Protein AF-A0A1I4NE57-F1 (afdb_monomer_lite)

Secondary structure (DSSP, 8-state):
-------HHHHHHHHHHHHHHHHHHHHTT-TTHHHHHHHHHHHHHHHHHHHHHHHH-GGGGBSSTT-SSGGGSPBP-HHHHHHHHHHTT----HHHHHHHHHHHHHHHHHHHS-----HHHHHHHHHHHHHHHHHHHHHH-SS-GGGGS-HHHHHHHHHHHHHHHHHHHHHHHHHHHH-TTSS-EE-TTT-SEEEEEETTEEEETTT--EEEEEE-TTT--EEEGGGEEEEETTTTEEEEHHHHHHHHT-

Sequence (250 aa):
MRKHELDLLANAVDSFNEALAKYRVAEGGDVTAYKFAIIHFAHFLELLFKYYVTQSHPLLIYKNPFAKDVERQQTIGLWEAVQFLRNEGHVIAPEFQKDLEWLKKLRNSIEHYKFTMELREVRFTLGRLTQALLEFNDYIADFDIRDHIDSNNLGVFETLSDEYKAEVAAAQKQAEEESETDQAESCLYCGNDTAALIEKTYKCFYCQEEDPILECCVCGCDERRYNMSLWNDEHEDYICEGCEDRISNM

Organism: NCBI:txid44574

Radius of gyration: 21.31 Å; chains: 1; bounding box: 62×45×57 Å

Foldseek 3Di:
DDDDDDDLLRQLLVLQQQLLVLVVVCVVPPVVSLLSNLLSPLVSLFSVLLVLLCVVPVLQQFPCSPDPCSVPGHGDGNVSSVVSCVVVVQDQDPLLVVLNVVSVVQNCCSPPHPDDDDVVVSLQSQLLNLQSVQVSCVVRHPDGSLVSHDPVSNVSSCCSPVVNVVLLVVLQCVQLVQAPVNGQCADPNNGGSRWHCDPQWTAGSRPRDIWHFDAAPPPRDTDTPVQWDQDDPVVSHIHGPVVVVVVVVD

pLDDT: mean 91.77, std 5.29, range [58.94, 98.12]

Structure (mmCIF, N/CA/C/O backbone):
data_AF-A0A1I4NE57-F1
#
_entry.id   AF-A0A1I4NE57-F1
#
loop_
_atom_site.group_PDB
_atom_site.id
_atom_site.type_symbol
_atom_site.label_atom_id
_atom_site.label_alt_id
_atom_site.label_comp_id
_atom_site.label_asym_id
_atom_site.label_entity_id
_atom_site.label_seq_id
_atom_site.pdbx_PDB_ins_code
_atom_site.Cartn_x
_atom_site.Cartn_y
_atom_site.Cartn_z
_atom_site.occupancy
_atom_site.B_iso_or_equiv
_atom_site.auth_seq_id
_atom_site.auth_comp_id
_atom_site.auth_asym_id
_atom_site.auth_atom_id
_atom_site.pdbx_PDB_model_num
ATOM 1 N N . MET A 1 1 ? 33.803 -6.044 -22.109 1.00 58.94 1 MET A N 1
ATOM 2 C CA . MET A 1 1 ? 32.861 -5.509 -21.099 1.00 58.94 1 MET A CA 1
ATOM 3 C C . MET A 1 1 ? 31.804 -6.561 -20.835 1.00 58.94 1 MET A C 1
ATOM 5 O O . MET A 1 1 ? 31.372 -7.186 -21.795 1.00 58.94 1 MET A O 1
ATOM 9 N N . ARG A 1 2 ? 31.413 -6.785 -19.576 1.00 74.06 2 ARG A N 1
ATOM 10 C CA . ARG A 1 2 ? 30.202 -7.561 -19.273 1.00 74.06 2 ARG A CA 1
ATOM 11 C C . ARG A 1 2 ? 29.008 -6.607 -19.366 1.00 74.06 2 ARG A C 1
ATOM 13 O O . ARG A 1 2 ? 29.090 -5.510 -18.821 1.00 74.06 2 ARG A O 1
ATOM 20 N N . LYS A 1 3 ? 27.973 -6.996 -20.109 1.00 83.56 3 LYS A N 1
ATOM 21 C CA . LYS A 1 3 ? 26.690 -6.288 -20.201 1.00 83.56 3 LYS A CA 1
ATOM 22 C C . LYS A 1 3 ? 25.753 -6.922 -19.169 1.00 83.56 3 LYS A C 1
ATOM 24 O O . LYS A 1 3 ? 25.757 -8.144 -19.048 1.00 83.56 3 LYS A O 1
ATOM 29 N N . HIS A 1 4 ? 25.027 -6.108 -18.417 1.00 88.75 4 HIS A N 1
ATOM 30 C CA . HIS A 1 4 ? 23.988 -6.552 -17.492 1.00 88.75 4 HIS A CA 1
ATOM 31 C C . HIS A 1 4 ? 22.674 -5.941 -17.971 1.00 88.75 4 HIS A C 1
ATOM 33 O O . HIS A 1 4 ? 22.635 -4.741 -18.245 1.00 88.75 4 HIS A O 1
ATOM 39 N N . GLU A 1 5 ? 21.657 -6.775 -18.156 1.00 90.25 5 GLU A N 1
ATOM 40 C CA . GLU A 1 5 ? 20.351 -6.386 -18.683 1.00 90.25 5 GLU A CA 1
ATOM 41 C C . GLU A 1 5 ? 19.278 -7.075 -17.854 1.00 90.25 5 GLU A C 1
ATOM 43 O O . GLU A 1 5 ? 19.380 -8.273 -17.591 1.00 90.25 5 GLU A O 1
ATOM 48 N N . LEU A 1 6 ? 18.272 -6.303 -17.460 1.00 92.38 6 LEU A N 1
ATOM 49 C CA . LEU A 1 6 ? 17.064 -6.768 -16.799 1.00 92.38 6 LEU A CA 1
ATOM 50 C C . LEU A 1 6 ? 15.886 -6.200 -17.586 1.00 92.38 6 LEU A C 1
ATOM 52 O O . LEU A 1 6 ? 15.931 -5.043 -18.016 1.00 92.38 6 LEU A O 1
ATOM 56 N N . ASP A 1 7 ? 14.852 -7.010 -17.783 1.00 94.00 7 ASP A N 1
ATOM 57 C CA . ASP A 1 7 ? 13.560 -6.478 -18.196 1.00 94.00 7 ASP A CA 1
ATOM 58 C C . ASP A 1 7 ? 12.855 -5.800 -17.007 1.00 94.00 7 ASP A C 1
ATOM 60 O O . ASP A 1 7 ? 13.388 -5.700 -15.898 1.00 94.00 7 ASP A O 1
ATOM 64 N N . LEU A 1 8 ? 11.658 -5.273 -17.256 1.00 94.38 8 LEU A N 1
ATOM 65 C CA . LEU A 1 8 ? 10.915 -4.510 -16.262 1.00 94.38 8 LEU A CA 1
ATOM 66 C C . LEU A 1 8 ? 10.525 -5.350 -15.036 1.00 94.38 8 LEU A C 1
ATOM 68 O O . LEU A 1 8 ? 10.648 -4.856 -13.916 1.00 94.38 8 LEU A O 1
ATOM 72 N N . LEU A 1 9 ? 10.099 -6.601 -15.244 1.00 94.94 9 LEU A N 1
ATOM 73 C CA . LEU A 1 9 ? 9.706 -7.500 -14.159 1.00 94.94 9 LEU A CA 1
ATOM 74 C C . LEU A 1 9 ? 10.930 -7.932 -13.353 1.00 94.94 9 LEU A C 1
ATOM 76 O O . LEU A 1 9 ? 10.922 -7.829 -12.130 1.00 94.94 9 LEU A O 1
ATOM 80 N N . ALA A 1 10 ? 12.007 -8.341 -14.026 1.00 95.31 10 ALA A N 1
ATOM 81 C CA . ALA A 1 10 ? 13.248 -8.738 -13.373 1.00 95.31 10 ALA A CA 1
ATOM 82 C C . ALA A 1 10 ? 13.841 -7.591 -12.535 1.00 95.31 10 ALA A C 1
ATOM 84 O O . ALA A 1 10 ? 14.319 -7.823 -11.430 1.00 95.31 10 ALA A O 1
ATOM 85 N N . ASN A 1 11 ? 13.752 -6.346 -13.014 1.00 96.88 11 ASN A N 1
ATOM 86 C CA . ASN A 1 11 ? 14.188 -5.163 -12.265 1.00 96.88 11 ASN A CA 1
ATOM 87 C C . ASN A 1 11 ? 13.266 -4.841 -11.067 1.00 96.88 11 ASN A C 1
ATOM 89 O O . ASN A 1 11 ? 13.738 -4.433 -10.001 1.00 96.88 11 ASN A O 1
ATOM 93 N N . ALA A 1 12 ? 11.952 -5.046 -11.216 1.00 96.75 12 ALA A N 1
ATOM 94 C CA . ALA A 1 12 ? 11.003 -4.920 -10.111 1.00 96.75 12 ALA A CA 1
ATOM 95 C C . ALA A 1 12 ? 11.324 -5.941 -9.006 1.00 96.75 12 ALA A C 1
ATOM 97 O O . ALA A 1 12 ? 11.503 -5.570 -7.848 1.00 96.75 12 ALA A O 1
ATOM 98 N N . VAL A 1 13 ? 11.474 -7.211 -9.382 1.00 95.75 13 VAL A N 1
ATOM 99 C CA . VAL A 1 13 ? 11.802 -8.322 -8.481 1.00 95.75 13 VAL A CA 1
ATOM 100 C C . VAL A 1 13 ? 13.153 -8.123 -7.790 1.00 95.75 13 VAL A C 1
ATOM 102 O O . VAL A 1 13 ? 13.258 -8.349 -6.586 1.00 95.75 13 VAL A O 1
ATOM 105 N N . ASP A 1 14 ? 14.182 -7.679 -8.514 1.00 96.75 14 ASP A N 1
ATOM 106 C CA . ASP A 1 14 ? 15.495 -7.364 -7.930 1.00 96.75 14 ASP A CA 1
ATOM 107 C C . ASP A 1 14 ? 15.364 -6.285 -6.841 1.00 96.75 14 ASP A C 1
ATOM 109 O O . ASP A 1 14 ? 15.854 -6.440 -5.721 1.00 96.75 14 ASP A O 1
ATOM 113 N N . SER A 1 15 ? 14.572 -5.244 -7.117 1.00 97.69 15 SER A N 1
ATOM 114 C CA . SER A 1 15 ? 14.269 -4.196 -6.138 1.00 97.69 15 SER A CA 1
ATOM 115 C C . SER A 1 15 ? 13.503 -4.728 -4.928 1.00 97.69 15 SER A C 1
ATOM 117 O O . SER A 1 15 ? 13.760 -4.296 -3.805 1.00 97.69 15 SER A O 1
ATOM 119 N N . PHE A 1 16 ? 12.588 -5.677 -5.124 1.00 96.44 16 PHE A N 1
ATOM 120 C CA . PHE A 1 16 ? 11.863 -6.288 -4.014 1.00 96.44 16 PHE A CA 1
ATOM 121 C C . PHE A 1 16 ? 12.785 -7.125 -3.124 1.00 96.44 16 PHE A C 1
ATOM 123 O O . PHE A 1 16 ? 12.763 -6.989 -1.900 1.00 96.44 16 PHE A O 1
ATOM 130 N N . ASN A 1 17 ? 13.661 -7.926 -3.731 1.00 97.12 17 ASN A N 1
ATOM 131 C CA . ASN A 1 17 ? 14.667 -8.700 -3.011 1.00 97.12 17 ASN A CA 1
ATOM 132 C C . ASN A 1 17 ? 15.614 -7.803 -2.205 1.00 97.12 17 ASN A C 1
ATOM 134 O O . ASN A 1 17 ? 15.908 -8.100 -1.043 1.00 97.12 17 ASN A O 1
ATOM 138 N N . GLU A 1 18 ? 16.038 -6.672 -2.767 1.00 97.81 18 GLU A N 1
ATOM 139 C CA . GLU A 1 18 ? 16.854 -5.704 -2.034 1.00 97.81 18 GLU A CA 1
ATOM 140 C C . GLU A 1 18 ? 16.069 -5.058 -0.876 1.00 97.81 18 GLU A C 1
ATOM 142 O O . GLU A 1 18 ? 16.616 -4.875 0.216 1.00 97.81 18 GLU A O 1
ATOM 147 N N . ALA A 1 19 ? 14.771 -4.782 -1.059 1.00 96.88 19 ALA A N 1
ATOM 148 C CA . ALA A 1 19 ? 13.907 -4.279 0.010 1.00 96.88 19 ALA A CA 1
ATOM 149 C C . ALA A 1 19 ? 13.822 -5.263 1.189 1.00 96.88 19 ALA A C 1
ATOM 151 O O . ALA A 1 19 ? 14.046 -4.867 2.337 1.00 96.88 19 ALA A O 1
ATOM 152 N N . LEU A 1 20 ? 13.579 -6.548 0.911 1.00 95.94 20 LEU A N 1
ATOM 153 C CA . LEU A 1 20 ? 13.515 -7.614 1.919 1.00 95.94 20 LEU A CA 1
ATOM 154 C C . LEU A 1 20 ? 14.865 -7.818 2.620 1.00 95.94 20 LEU A C 1
ATOM 156 O O . LEU A 1 20 ? 14.928 -7.950 3.846 1.00 95.94 20 LEU A O 1
ATOM 160 N N . ALA A 1 21 ? 15.968 -7.772 1.869 1.00 96.88 21 ALA A N 1
ATOM 161 C CA . ALA A 1 21 ? 17.305 -7.875 2.440 1.00 96.88 21 ALA A CA 1
ATOM 162 C C . ALA A 1 21 ? 17.594 -6.720 3.414 1.00 96.88 21 ALA A C 1
ATOM 164 O O . ALA A 1 21 ? 18.140 -6.950 4.497 1.00 96.88 21 ALA A O 1
ATOM 165 N N . LYS A 1 22 ? 17.207 -5.489 3.059 1.00 97.00 22 LYS A N 1
ATOM 166 C CA . LYS A 1 22 ? 17.356 -4.305 3.919 1.00 97.00 22 LYS A CA 1
ATOM 167 C C . LYS A 1 22 ? 16.425 -4.342 5.125 1.00 97.00 22 LYS A C 1
ATOM 169 O O . LYS A 1 22 ? 16.867 -3.985 6.215 1.00 97.00 22 LYS A O 1
ATOM 174 N N . TYR A 1 23 ? 15.199 -4.835 4.961 1.00 94.69 23 TYR A N 1
ATOM 175 C CA . TYR A 1 23 ? 14.283 -5.063 6.076 1.00 94.69 23 TYR A CA 1
ATOM 176 C C . TYR A 1 23 ? 14.902 -6.022 7.100 1.00 94.69 23 TYR A C 1
ATOM 178 O O . TYR A 1 23 ? 15.012 -5.683 8.273 1.00 94.69 23 TYR A O 1
ATOM 186 N N . ARG A 1 24 ? 15.445 -7.162 6.653 1.00 94.12 24 ARG A N 1
ATOM 187 C CA . ARG A 1 24 ? 16.141 -8.114 7.536 1.00 94.12 24 ARG A CA 1
ATOM 188 C C . ARG A 1 24 ? 17.332 -7.503 8.274 1.00 94.12 24 ARG A C 1
ATOM 190 O O . ARG A 1 24 ? 17.559 -7.819 9.438 1.00 94.12 24 ARG A O 1
ATOM 197 N N . VAL A 1 25 ? 18.119 -6.654 7.611 1.00 95.25 25 VAL A N 1
ATOM 198 C CA . VAL A 1 25 ? 19.226 -5.939 8.271 1.00 95.25 25 VAL A CA 1
ATOM 199 C C . VAL A 1 25 ? 18.691 -5.013 9.370 1.00 95.25 25 VAL A C 1
ATOM 201 O O . VAL A 1 25 ? 19.298 -4.928 10.438 1.00 95.25 25 VAL A O 1
ATOM 204 N N . ALA A 1 26 ? 17.537 -4.383 9.141 1.00 93.25 26 ALA A N 1
ATOM 205 C CA . ALA A 1 26 ? 16.878 -3.542 10.131 1.00 93.25 26 ALA A CA 1
ATOM 206 C C . ALA A 1 26 ? 16.358 -4.339 11.334 1.00 93.25 26 ALA A C 1
ATOM 208 O O . ALA A 1 26 ? 16.621 -3.951 12.473 1.00 93.25 26 ALA A O 1
ATOM 209 N N . GLU A 1 27 ? 15.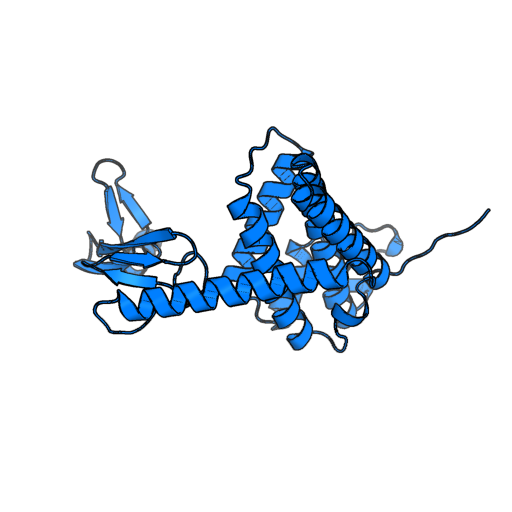734 -5.496 11.093 1.00 89.94 27 GLU A N 1
ATOM 210 C CA . GLU A 1 27 ? 15.350 -6.457 12.142 1.00 89.94 27 GLU A CA 1
ATOM 211 C C . GLU A 1 27 ? 16.552 -6.903 12.986 1.00 89.94 27 GLU A C 1
ATOM 213 O O . GLU A 1 27 ? 16.444 -7.087 14.196 1.00 89.94 27 GLU A O 1
ATOM 218 N N . GLY A 1 28 ? 17.725 -7.030 12.357 1.00 91.56 28 GLY A N 1
ATOM 219 C CA . GLY A 1 28 ? 18.989 -7.362 13.017 1.00 91.56 28 GLY A CA 1
ATOM 220 C C . GLY A 1 28 ? 19.577 -6.251 13.897 1.00 91.56 28 GLY A C 1
ATOM 221 O O . GLY A 1 28 ? 20.644 -6.450 14.479 1.00 91.56 28 GLY A O 1
ATOM 222 N N . GLY A 1 29 ? 18.913 -5.094 13.997 1.00 92.25 29 GLY A N 1
ATOM 223 C CA . GLY A 1 29 ? 19.269 -3.991 14.893 1.00 92.25 29 GLY A CA 1
ATOM 224 C C . GLY A 1 29 ? 19.789 -2.727 14.202 1.00 92.25 29 GLY A C 1
ATOM 225 O O . GLY A 1 29 ? 19.934 -1.701 14.869 1.00 92.25 29 GLY A O 1
ATOM 226 N N . ASP A 1 30 ? 20.040 -2.745 12.887 1.00 94.94 30 ASP A N 1
ATOM 227 C CA . ASP A 1 30 ? 20.390 -1.524 12.146 1.00 94.94 30 ASP A CA 1
ATOM 228 C C . ASP A 1 30 ? 19.134 -0.817 11.632 1.00 94.94 30 ASP A C 1
ATOM 230 O O . ASP A 1 30 ? 18.770 -0.895 10.459 1.00 94.94 30 ASP A O 1
ATOM 234 N N . VAL A 1 31 ? 18.490 -0.059 12.517 1.00 91.62 31 VAL A N 1
ATOM 235 C CA . VAL A 1 31 ? 17.269 0.706 12.210 1.00 91.62 31 VAL A CA 1
ATOM 236 C C . VAL A 1 31 ? 17.411 1.644 11.003 1.00 91.62 31 VAL A C 1
ATOM 238 O O . VAL A 1 31 ? 16.416 1.986 10.365 1.00 91.62 31 VAL A O 1
ATOM 241 N N . THR A 1 32 ? 18.634 2.042 10.630 1.00 91.94 32 THR A N 1
ATOM 242 C CA . THR A 1 32 ? 18.868 2.877 9.441 1.00 91.94 32 THR A CA 1
ATOM 243 C C . THR A 1 32 ? 18.504 2.136 8.158 1.00 91.94 32 THR A C 1
ATOM 245 O O . THR A 1 32 ? 18.147 2.775 7.165 1.00 91.94 32 THR A O 1
ATOM 248 N N . ALA A 1 33 ? 18.571 0.803 8.160 1.00 95.69 33 ALA A N 1
ATOM 249 C CA . ALA A 1 33 ? 18.270 -0.019 7.000 1.00 95.69 33 ALA A CA 1
ATOM 250 C C . ALA A 1 33 ? 16.786 0.024 6.591 1.00 95.69 33 ALA A C 1
ATOM 252 O O . ALA A 1 33 ? 16.503 -0.136 5.402 1.00 95.69 33 ALA A O 1
ATOM 253 N N . TYR A 1 34 ? 15.858 0.371 7.498 1.00 93.94 34 TYR A N 1
ATOM 254 C CA . TYR A 1 34 ? 14.438 0.547 7.150 1.00 93.94 34 TYR A CA 1
ATOM 255 C C . TYR A 1 34 ? 14.226 1.585 6.051 1.00 93.94 34 TYR A C 1
ATOM 257 O O . TYR A 1 34 ? 13.422 1.368 5.148 1.00 93.94 34 TYR A O 1
ATOM 265 N N . LYS A 1 35 ? 14.982 2.691 6.058 1.00 94.12 35 LYS A N 1
ATOM 266 C CA . LYS A 1 35 ? 14.829 3.721 5.019 1.00 94.12 35 LYS A CA 1
ATOM 267 C C . LYS A 1 35 ? 15.162 3.176 3.625 1.00 94.12 35 LYS A C 1
ATOM 269 O O . LYS A 1 35 ? 14.535 3.565 2.649 1.00 94.12 35 LYS A O 1
ATOM 274 N N . PHE A 1 36 ? 16.136 2.266 3.535 1.00 96.00 36 PHE A N 1
ATOM 275 C CA . PHE A 1 36 ? 16.505 1.625 2.277 1.00 96.00 36 PHE A CA 1
ATOM 276 C C . PHE A 1 36 ? 15.474 0.573 1.881 1.00 96.00 36 PHE A C 1
ATOM 278 O O . PHE A 1 36 ? 15.111 0.525 0.712 1.00 96.00 36 PHE A O 1
ATOM 285 N N . ALA A 1 37 ? 14.944 -0.191 2.843 1.00 95.81 37 ALA A N 1
ATOM 286 C CA . ALA A 1 37 ? 13.824 -1.094 2.591 1.00 95.81 37 ALA A CA 1
ATOM 287 C C . ALA A 1 37 ? 12.645 -0.339 1.954 1.00 95.81 37 ALA A C 1
ATOM 289 O O . ALA A 1 37 ? 12.171 -0.734 0.897 1.00 95.81 37 ALA A O 1
ATOM 290 N N . ILE A 1 38 ? 12.263 0.812 2.518 1.00 95.12 38 ILE A N 1
ATOM 291 C CA . ILE A 1 38 ? 11.187 1.675 2.002 1.00 95.12 38 ILE A CA 1
ATOM 292 C C . ILE A 1 38 ? 11.480 2.190 0.586 1.00 95.12 38 ILE A C 1
ATOM 294 O O . ILE A 1 38 ? 10.607 2.125 -0.278 1.00 95.12 38 ILE A O 1
ATOM 298 N N . ILE A 1 39 ? 12.694 2.692 0.325 1.00 96.25 39 ILE A N 1
ATOM 299 C CA . ILE A 1 39 ? 13.079 3.189 -1.009 1.00 96.25 39 ILE A CA 1
ATOM 300 C C . ILE A 1 39 ? 12.977 2.070 -2.052 1.00 96.25 39 ILE A C 1
ATOM 302 O O . ILE A 1 39 ? 12.383 2.269 -3.113 1.00 96.25 39 ILE A O 1
ATOM 306 N N . HIS A 1 40 ? 13.536 0.896 -1.751 1.00 97.69 40 HIS A N 1
ATOM 307 C CA . HIS A 1 40 ? 13.527 -0.240 -2.669 1.00 97.69 40 HIS A CA 1
ATOM 308 C C . HIS A 1 40 ? 12.116 -0.800 -2.876 1.00 97.69 40 HIS A C 1
ATOM 310 O O . HIS A 1 40 ? 11.754 -1.111 -4.008 1.00 97.69 40 HIS A O 1
ATOM 316 N N . PHE A 1 41 ? 11.285 -0.828 -1.830 1.00 96.38 41 PHE A N 1
ATOM 317 C CA . PHE A 1 41 ? 9.886 -1.248 -1.926 1.00 96.38 41 PHE A CA 1
ATOM 318 C C . PHE A 1 41 ? 9.057 -0.285 -2.791 1.00 96.38 41 PHE A C 1
ATOM 320 O O . PHE A 1 41 ? 8.269 -0.716 -3.631 1.00 96.38 41 PHE A O 1
ATOM 327 N N . ALA A 1 42 ? 9.267 1.028 -2.649 1.00 96.38 42 ALA A N 1
ATOM 328 C CA . ALA A 1 42 ? 8.605 2.027 -3.488 1.00 96.38 42 ALA A CA 1
ATOM 329 C C . ALA A 1 42 ? 9.011 1.900 -4.965 1.00 96.38 42 ALA A C 1
ATOM 331 O O . ALA A 1 42 ? 8.161 1.994 -5.851 1.00 96.38 42 ALA A O 1
ATOM 332 N N . HIS A 1 43 ? 10.298 1.655 -5.229 1.00 97.38 43 HIS A N 1
ATOM 333 C CA . HIS A 1 43 ? 10.790 1.407 -6.583 1.00 97.38 43 HIS A CA 1
ATOM 334 C C . HIS A 1 43 ? 10.202 0.119 -7.174 1.00 97.38 43 HIS A C 1
ATOM 336 O O . HIS A 1 43 ? 9.718 0.135 -8.304 1.00 97.38 43 HIS A O 1
ATOM 342 N N . PHE A 1 44 ? 10.172 -0.964 -6.393 1.00 97.31 44 PHE A N 1
ATOM 343 C CA . PHE A 1 44 ? 9.527 -2.221 -6.762 1.00 97.31 44 PHE A CA 1
ATOM 344 C C . PHE A 1 44 ? 8.069 -2.018 -7.187 1.00 97.31 44 PHE A C 1
ATOM 346 O O . PHE A 1 44 ? 7.711 -2.408 -8.297 1.00 97.31 44 PHE A O 1
ATOM 353 N N . LEU A 1 45 ? 7.251 -1.360 -6.358 1.00 96.69 45 LEU A N 1
ATOM 354 C CA . LEU A 1 45 ? 5.842 -1.113 -6.675 1.00 96.69 45 LEU A CA 1
ATOM 355 C C . LEU A 1 45 ? 5.673 -0.278 -7.946 1.00 96.69 45 LEU A C 1
ATOM 357 O O . LEU A 1 45 ? 4.820 -0.592 -8.770 1.00 96.69 45 LEU A O 1
ATOM 361 N N . GLU A 1 46 ? 6.489 0.760 -8.150 1.00 97.12 46 GLU A N 1
ATOM 362 C CA . GLU A 1 46 ? 6.422 1.538 -9.389 1.00 97.12 46 GLU A CA 1
ATOM 363 C C . GLU A 1 46 ? 6.706 0.670 -10.624 1.00 97.12 46 GLU A C 1
ATOM 365 O O . GLU A 1 46 ? 5.954 0.729 -11.601 1.00 97.12 46 GLU A O 1
ATOM 370 N N . LEU A 1 47 ? 7.775 -0.129 -10.597 1.00 97.62 47 LEU A N 1
ATOM 371 C CA . LEU A 1 47 ? 8.141 -0.983 -11.727 1.00 97.62 47 LEU A CA 1
ATOM 372 C C . LEU A 1 47 ? 7.119 -2.096 -11.964 1.00 97.62 47 LEU A C 1
ATOM 374 O O . LEU A 1 47 ? 6.798 -2.389 -13.115 1.00 97.62 47 LEU A O 1
ATOM 378 N N . LEU A 1 48 ? 6.575 -2.675 -10.898 1.00 96.69 48 LEU A N 1
ATOM 379 C CA . LEU A 1 48 ? 5.579 -3.734 -10.988 1.00 96.69 48 LEU A CA 1
ATOM 380 C C . LEU A 1 48 ? 4.248 -3.219 -11.552 1.00 96.69 48 LEU A C 1
ATOM 382 O O . LEU A 1 48 ? 3.690 -3.824 -12.463 1.00 96.69 48 LEU A O 1
ATOM 386 N N . PHE A 1 49 ? 3.776 -2.051 -11.110 1.00 96.88 49 PHE A N 1
ATOM 387 C CA . PHE A 1 49 ? 2.572 -1.441 -11.684 1.00 96.88 49 PHE A CA 1
ATOM 388 C C . PHE A 1 49 ? 2.776 -1.036 -13.147 1.00 96.88 49 PHE A C 1
ATOM 390 O O . PHE A 1 49 ? 1.873 -1.207 -13.967 1.00 96.88 49 PHE A O 1
ATOM 397 N N . LYS A 1 50 ? 3.971 -0.553 -13.514 1.00 97.38 50 LYS A N 1
ATOM 398 C CA . LYS A 1 50 ? 4.331 -0.356 -14.928 1.00 97.38 50 LYS A CA 1
ATOM 399 C C . LYS A 1 50 ? 4.271 -1.668 -15.699 1.00 97.38 50 LYS A C 1
ATOM 401 O O . LYS A 1 50 ? 3.761 -1.681 -16.814 1.00 97.38 50 LYS A O 1
ATOM 406 N N . TYR A 1 51 ? 4.778 -2.753 -15.118 1.00 96.38 51 TYR A N 1
ATOM 407 C CA . TYR A 1 51 ? 4.737 -4.068 -15.740 1.00 96.38 51 TYR A CA 1
ATOM 408 C C . TYR A 1 51 ? 3.298 -4.518 -16.004 1.00 96.38 51 TYR A C 1
ATOM 410 O O . TYR A 1 51 ? 3.010 -4.932 -17.130 1.00 96.38 51 TYR A O 1
ATOM 418 N N . TYR A 1 52 ? 2.385 -4.338 -15.046 1.00 95.81 52 TYR A N 1
ATOM 419 C CA . TYR A 1 52 ? 0.960 -4.615 -15.248 1.00 95.81 52 TYR A CA 1
ATOM 420 C C . TYR A 1 52 ? 0.373 -3.802 -16.406 1.00 95.81 52 TYR A C 1
ATOM 422 O O . TYR A 1 52 ? -0.214 -4.379 -17.314 1.00 95.81 52 TYR A O 1
ATOM 430 N N . VAL A 1 53 ? 0.641 -2.493 -16.469 1.00 96.31 53 VAL A N 1
ATOM 431 C CA . VAL A 1 53 ? 0.203 -1.646 -17.598 1.00 96.31 53 VAL A CA 1
ATOM 432 C C . VAL A 1 53 ? 0.762 -2.139 -18.941 1.00 96.31 53 VAL A C 1
ATOM 434 O O . VAL A 1 53 ? 0.075 -2.102 -19.964 1.00 96.31 53 VAL A O 1
ATOM 437 N N . THR A 1 54 ? 2.004 -2.635 -18.970 1.00 95.31 54 THR A N 1
ATOM 438 C CA . THR A 1 54 ? 2.586 -3.177 -20.209 1.00 95.31 54 THR A CA 1
ATOM 439 C C . THR A 1 54 ? 1.960 -4.493 -20.663 1.00 95.31 54 THR A C 1
ATOM 441 O O . THR A 1 54 ? 2.093 -4.811 -21.846 1.00 95.31 54 THR A O 1
ATOM 444 N N . GLN A 1 55 ? 1.261 -5.221 -19.780 1.00 93.12 55 GLN A N 1
ATOM 445 C CA . GLN A 1 55 ? 0.513 -6.422 -20.169 1.00 93.12 55 GLN A CA 1
ATOM 446 C C . GLN A 1 55 ? -0.671 -6.068 -21.072 1.00 93.12 55 GLN A C 1
ATOM 448 O O . GLN A 1 55 ? -0.953 -6.798 -22.021 1.00 93.12 55 GLN A O 1
ATOM 453 N N . SER A 1 56 ? -1.304 -4.916 -20.838 1.00 91.75 56 SER A N 1
ATOM 454 C CA . SER A 1 56 ? -2.358 -4.388 -21.707 1.00 91.75 56 SER A CA 1
ATOM 455 C C . SER A 1 56 ? -1.785 -3.900 -23.038 1.00 91.75 56 SER A C 1
ATOM 457 O O . SER A 1 56 ? -2.258 -4.293 -24.107 1.00 91.75 56 SER A O 1
ATOM 459 N N . HIS A 1 57 ? -0.732 -3.071 -23.004 1.00 92.88 57 HIS A N 1
ATOM 460 C CA . HIS A 1 57 ? 0.019 -2.704 -24.208 1.00 92.88 57 HIS A CA 1
ATOM 461 C C . HIS A 1 57 ? 1.415 -2.119 -23.885 1.00 92.88 57 HIS A C 1
ATOM 463 O O . HIS A 1 57 ? 1.502 -1.137 -23.142 1.00 92.88 57 HIS A O 1
ATOM 469 N N . PRO A 1 58 ? 2.517 -2.578 -24.524 1.00 93.94 58 PRO A N 1
ATOM 470 C CA . PRO A 1 58 ? 3.881 -2.153 -24.175 1.00 93.94 58 PRO A CA 1
ATOM 471 C C . PRO A 1 58 ? 4.144 -0.644 -24.255 1.00 93.94 58 PRO A C 1
ATOM 473 O O . PRO A 1 58 ? 4.930 -0.109 -23.482 1.00 93.94 58 PRO A O 1
ATOM 476 N N . LEU A 1 59 ? 3.487 0.067 -25.180 1.00 94.88 59 LEU A N 1
ATOM 477 C CA . LEU A 1 59 ? 3.680 1.516 -25.340 1.00 94.88 59 LEU A CA 1
ATOM 478 C C . LEU A 1 59 ? 3.087 2.358 -24.200 1.00 94.88 59 LEU A C 1
ATOM 480 O O . LEU A 1 59 ? 3.508 3.501 -24.032 1.00 94.88 59 LEU A O 1
ATOM 484 N N . LEU A 1 60 ? 2.145 1.829 -23.411 1.00 95.12 60 LEU A N 1
ATOM 485 C CA . LEU A 1 60 ? 1.479 2.596 -22.348 1.00 95.12 60 LEU A CA 1
ATOM 486 C C . LEU A 1 60 ? 2.413 2.954 -21.187 1.00 95.12 60 LEU A C 1
ATOM 488 O O . LEU A 1 60 ? 2.103 3.840 -20.397 1.00 95.12 60 LEU A O 1
ATOM 492 N N . ILE A 1 61 ? 3.598 2.341 -21.125 1.00 96.19 61 ILE A N 1
ATOM 493 C CA . ILE A 1 61 ? 4.641 2.737 -20.178 1.00 96.19 61 ILE A CA 1
ATOM 494 C C . ILE A 1 61 ? 5.200 4.138 -20.452 1.00 96.19 61 ILE A C 1
ATOM 496 O O . ILE A 1 61 ? 5.793 4.735 -19.556 1.00 96.19 61 ILE A O 1
ATOM 500 N N . TYR A 1 62 ? 5.047 4.682 -21.662 1.00 96.81 62 TYR A N 1
ATOM 501 C CA . TYR A 1 62 ? 5.593 5.986 -22.040 1.00 96.81 62 TYR A CA 1
ATOM 502 C C . TYR A 1 62 ? 4.544 7.091 -21.907 1.00 96.81 62 TYR A C 1
ATOM 504 O O . TYR A 1 62 ? 3.414 6.942 -22.362 1.00 96.81 62 TYR A O 1
ATOM 512 N N . LYS A 1 63 ? 4.943 8.264 -21.394 1.00 94.81 63 LYS A N 1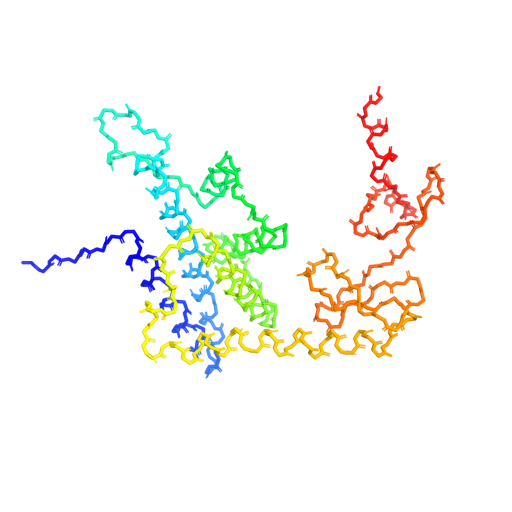
ATOM 513 C CA . LYS A 1 63 ? 4.059 9.447 -21.328 1.00 94.81 63 LYS A CA 1
ATOM 514 C C . LYS A 1 63 ? 3.614 9.939 -22.711 1.00 94.81 63 LYS A C 1
ATOM 516 O O . LYS A 1 63 ? 2.570 10.569 -22.836 1.00 94.81 63 LYS A O 1
ATOM 521 N N . ASN A 1 64 ? 4.418 9.682 -23.746 1.00 93.75 64 ASN A N 1
ATOM 522 C CA . ASN A 1 64 ? 4.099 10.008 -25.134 1.00 93.75 64 ASN A CA 1
ATOM 523 C C . ASN A 1 64 ? 4.311 8.777 -26.040 1.00 93.75 64 ASN A C 1
ATOM 525 O O . ASN A 1 64 ? 5.353 8.670 -26.694 1.00 93.75 64 ASN A O 1
ATOM 529 N N . PRO A 1 65 ? 3.341 7.843 -26.087 1.00 92.69 65 PRO A N 1
ATOM 530 C CA . PRO A 1 65 ? 3.493 6.552 -26.766 1.00 92.69 65 PRO A CA 1
ATOM 531 C C . PRO A 1 65 ? 3.607 6.656 -28.294 1.00 92.69 65 PRO A C 1
ATOM 533 O O . PRO A 1 65 ? 4.048 5.711 -28.942 1.00 92.69 65 PRO A O 1
ATOM 536 N N . PHE A 1 66 ? 3.239 7.798 -28.883 1.00 93.56 66 PHE A N 1
ATOM 537 C CA . PHE A 1 66 ? 3.253 8.025 -30.334 1.00 93.56 66 PHE A CA 1
ATOM 538 C C . PHE A 1 66 ? 4.422 8.908 -30.798 1.00 93.56 66 PHE A C 1
ATOM 540 O O . PHE A 1 66 ? 4.452 9.360 -31.946 1.00 93.56 66 PHE A O 1
ATOM 547 N N . ALA A 1 67 ? 5.387 9.189 -29.918 1.00 93.69 67 ALA A N 1
ATOM 548 C CA . ALA A 1 67 ? 6.580 9.938 -30.283 1.00 93.69 67 ALA A CA 1
ATOM 549 C C . ALA A 1 67 ? 7.418 9.187 -31.330 1.00 93.69 67 ALA A C 1
ATOM 551 O O . ALA A 1 67 ? 7.524 7.964 -31.315 1.00 93.69 67 ALA A O 1
ATOM 552 N N . LYS A 1 68 ? 8.092 9.939 -32.211 1.00 91.38 68 LYS A N 1
ATOM 553 C CA . LYS A 1 68 ? 8.969 9.374 -33.253 1.00 91.38 68 LYS A CA 1
ATOM 554 C C . LYS A 1 68 ? 10.120 8.531 -32.683 1.00 91.38 68 LYS A C 1
ATOM 556 O O . LYS A 1 68 ? 10.567 7.598 -33.338 1.00 91.38 68 LYS A O 1
ATOM 561 N N . ASP A 1 69 ? 10.608 8.896 -31.500 1.00 92.12 69 ASP A N 1
ATOM 562 C CA . ASP A 1 69 ? 11.650 8.187 -30.755 1.00 92.12 69 ASP A CA 1
ATOM 563 C C . ASP A 1 69 ? 11.095 7.861 -29.362 1.00 92.12 69 ASP A C 1
ATOM 565 O O . ASP A 1 69 ? 11.283 8.614 -28.399 1.00 92.12 69 ASP A O 1
ATOM 569 N N . VAL A 1 70 ? 10.270 6.809 -29.317 1.00 90.75 70 VAL A N 1
ATOM 570 C CA . VAL A 1 70 ? 9.472 6.440 -28.141 1.00 90.75 70 VAL A CA 1
ATOM 571 C C . VAL A 1 70 ? 10.344 5.962 -26.979 1.00 90.75 70 VAL A C 1
ATOM 573 O O . VAL A 1 70 ? 10.090 6.322 -25.837 1.00 90.75 70 VAL A O 1
ATOM 576 N N . GLU A 1 71 ? 11.442 5.263 -27.268 1.00 88.75 71 GLU A N 1
ATOM 577 C CA . GLU A 1 71 ? 12.362 4.726 -26.256 1.00 88.75 71 GLU A CA 1
ATOM 578 C C . GLU A 1 71 ? 13.084 5.822 -25.459 1.00 88.75 71 GLU A C 1
ATOM 580 O O . GLU A 1 71 ? 13.539 5.583 -24.342 1.00 88.75 71 GLU A O 1
ATOM 585 N N . ARG A 1 72 ? 13.168 7.043 -26.005 1.00 91.00 72 ARG A N 1
ATOM 586 C CA . ARG A 1 72 ? 13.723 8.217 -25.310 1.00 91.00 72 ARG A CA 1
ATOM 587 C C . ARG A 1 72 ? 12.688 9.023 -24.535 1.00 91.00 72 ARG A C 1
ATOM 589 O O . ARG A 1 72 ? 13.046 10.033 -23.924 1.00 91.00 72 ARG A O 1
ATOM 596 N N . GLN A 1 73 ? 11.415 8.639 -24.588 1.00 93.81 73 GLN A N 1
ATOM 597 C CA . GLN A 1 73 ? 10.376 9.327 -23.835 1.00 93.81 73 GLN A CA 1
ATOM 598 C C . GLN A 1 73 ? 10.449 8.964 -22.358 1.00 93.81 73 GLN A C 1
ATOM 600 O O . GLN A 1 73 ? 10.854 7.870 -21.970 1.00 93.81 73 GLN A O 1
ATOM 605 N N . GLN A 1 74 ? 10.006 9.902 -21.526 1.00 95.44 74 GLN A N 1
ATOM 606 C CA . GLN A 1 74 ? 9.793 9.626 -20.115 1.00 95.44 74 GLN A CA 1
ATOM 607 C C . GLN A 1 74 ? 8.747 8.526 -19.953 1.00 95.44 74 GLN A C 1
ATOM 609 O O . GLN A 1 74 ? 7.730 8.510 -20.655 1.00 95.44 74 GLN A O 1
ATOM 614 N N . THR A 1 75 ? 8.992 7.637 -18.998 1.00 96.88 75 THR A N 1
ATOM 615 C CA . THR A 1 75 ? 7.998 6.655 -18.588 1.00 96.88 75 THR A CA 1
ATOM 616 C C . THR A 1 75 ? 7.008 7.273 -17.606 1.00 96.88 75 THR A C 1
ATOM 618 O O . THR A 1 75 ? 7.268 8.318 -17.000 1.00 96.88 75 THR A O 1
ATOM 621 N N . ILE A 1 76 ? 5.843 6.649 -17.490 1.00 97.25 76 ILE A N 1
ATOM 622 C CA . ILE A 1 76 ? 4.824 6.970 -16.491 1.00 97.25 76 ILE A CA 1
ATOM 623 C C . ILE A 1 76 ? 5.391 6.786 -15.072 1.00 97.25 76 ILE A C 1
ATOM 625 O O . ILE A 1 76 ? 6.401 6.117 -14.899 1.00 97.25 76 ILE A O 1
ATOM 629 N N . GLY A 1 77 ? 4.800 7.384 -14.046 1.00 96.31 77 GLY A N 1
ATOM 630 C CA . GLY A 1 77 ? 5.081 7.063 -12.639 1.00 96.31 77 GLY A CA 1
ATOM 631 C C . GLY A 1 77 ? 4.065 6.073 -12.063 1.00 96.31 77 GLY A C 1
ATOM 632 O O . GLY A 1 77 ? 3.107 5.699 -12.741 1.00 96.31 77 GLY A O 1
ATOM 633 N N . LEU A 1 78 ? 4.220 5.713 -10.783 1.00 95.12 78 LEU A N 1
ATOM 634 C CA . LEU A 1 78 ? 3.280 4.828 -10.074 1.00 95.12 78 LEU A CA 1
ATOM 635 C C . LEU A 1 78 ? 1.817 5.292 -10.194 1.00 95.12 78 LEU A C 1
ATOM 637 O O . LEU A 1 78 ? 0.942 4.502 -10.518 1.00 95.12 78 LEU A O 1
ATOM 641 N N . TRP A 1 79 ? 1.542 6.583 -9.980 1.00 95.19 79 TRP A N 1
ATOM 642 C CA . TRP A 1 79 ? 0.168 7.103 -10.006 1.00 95.19 79 TRP A CA 1
ATOM 643 C C . TRP A 1 79 ? -0.450 7.108 -11.395 1.00 95.19 79 TRP A C 1
ATOM 645 O O . TRP A 1 79 ? -1.635 6.837 -11.535 1.00 95.19 79 TRP A O 1
ATOM 655 N N . GLU A 1 80 ? 0.347 7.387 -12.421 1.00 96.25 80 GLU A N 1
ATOM 656 C CA . GLU A 1 80 ? -0.110 7.266 -13.803 1.00 96.25 80 GLU A CA 1
ATOM 657 C C . GLU A 1 80 ? -0.445 5.798 -14.109 1.00 96.25 80 GLU A C 1
ATOM 659 O O . GLU A 1 80 ? -1.506 5.534 -14.664 1.00 96.25 80 GLU A O 1
ATOM 664 N N . ALA A 1 81 ? 0.381 4.845 -13.656 1.00 96.50 81 ALA A N 1
ATOM 665 C CA . ALA A 1 81 ? 0.101 3.417 -13.805 1.00 96.50 81 ALA A CA 1
ATOM 666 C C . ALA A 1 81 ? -1.177 2.981 -13.065 1.00 96.50 81 ALA A C 1
ATOM 668 O O . ALA A 1 81 ? -2.037 2.344 -13.662 1.00 96.50 81 ALA A O 1
ATOM 669 N N . VAL A 1 82 ? -1.360 3.399 -11.808 1.00 94.81 82 VAL A N 1
ATOM 670 C CA . VAL A 1 82 ? -2.594 3.173 -11.030 1.00 94.81 82 VAL A CA 1
ATOM 671 C C . VAL A 1 82 ? -3.826 3.689 -11.780 1.00 94.81 82 VAL A C 1
ATOM 673 O O . VAL A 1 82 ? -4.835 2.991 -11.858 1.00 94.81 82 VAL A O 1
ATOM 676 N N . GLN A 1 83 ? -3.759 4.893 -12.357 1.00 94.69 83 GLN A N 1
ATOM 677 C CA . GLN A 1 83 ? -4.875 5.456 -13.122 1.00 94.69 83 GLN A CA 1
ATOM 678 C C . GLN A 1 83 ? -5.143 4.684 -14.418 1.00 94.69 83 GLN A C 1
ATOM 680 O O . GLN A 1 83 ? -6.306 4.477 -14.755 1.00 94.69 83 GLN A O 1
ATOM 685 N N . PHE A 1 84 ? -4.107 4.218 -15.124 1.00 95.56 84 PHE A N 1
ATOM 686 C CA . PHE A 1 84 ? -4.288 3.340 -16.284 1.00 95.56 84 PHE A CA 1
ATOM 687 C C . PHE A 1 84 ? -5.025 2.057 -15.905 1.00 95.56 84 PHE A C 1
ATOM 689 O O . PHE A 1 84 ? -6.058 1.768 -16.501 1.00 95.56 84 PHE A O 1
ATOM 696 N N . LEU A 1 85 ? -4.570 1.358 -14.862 1.00 94.94 85 LEU A N 1
ATOM 697 C CA . LEU A 1 85 ? -5.199 0.114 -14.414 1.00 94.94 85 LEU A CA 1
ATOM 698 C C . LEU A 1 85 ? -6.661 0.332 -13.987 1.00 94.94 85 LEU A C 1
ATOM 700 O O . LEU A 1 85 ? -7.538 -0.446 -14.354 1.00 94.94 85 LEU A O 1
ATOM 704 N N . ARG A 1 86 ? -6.958 1.434 -13.286 1.00 94.06 86 ARG A N 1
ATOM 705 C CA . ARG A 1 86 ? -8.343 1.802 -12.935 1.00 94.06 86 ARG A CA 1
ATOM 706 C C . ARG A 1 86 ? -9.208 2.060 -14.167 1.00 94.06 86 ARG A C 1
ATOM 708 O O . ARG A 1 86 ? -10.352 1.617 -14.206 1.00 94.06 86 ARG A O 1
ATOM 715 N N . ASN A 1 87 ? -8.673 2.754 -15.170 1.00 94.25 87 ASN A N 1
ATOM 716 C CA . ASN A 1 87 ? -9.384 3.024 -16.423 1.00 94.25 87 ASN A CA 1
ATOM 717 C C . ASN A 1 87 ? -9.614 1.752 -17.256 1.00 94.25 87 ASN A C 1
ATOM 719 O O . ASN A 1 87 ? -10.563 1.701 -18.035 1.00 94.25 87 ASN A O 1
ATOM 723 N N . GLU A 1 88 ? -8.779 0.728 -17.073 1.00 92.94 88 GLU A N 1
ATOM 724 C CA . GLU A 1 88 ? -8.961 -0.614 -17.643 1.00 92.94 88 GLU A CA 1
ATOM 725 C C . GLU A 1 88 ? -9.980 -1.465 -16.862 1.00 92.94 88 GLU A C 1
ATOM 727 O O . GLU A 1 88 ? -10.372 -2.537 -17.319 1.00 92.94 88 GLU A O 1
ATOM 732 N N . GLY A 1 89 ? -10.474 -0.966 -15.724 1.00 92.31 89 GLY A N 1
ATOM 733 C CA . GLY A 1 89 ? -11.494 -1.618 -14.905 1.00 92.31 89 GLY A CA 1
ATOM 734 C C . GLY A 1 89 ? -10.942 -2.427 -13.732 1.00 92.31 89 GLY A C 1
ATOM 735 O O . GLY A 1 89 ? -11.721 -3.087 -13.044 1.00 92.31 89 GLY A O 1
ATOM 736 N N . HIS A 1 90 ? -9.633 -2.370 -13.469 1.00 92.69 90 HIS A N 1
ATOM 737 C CA . HIS A 1 90 ? -9.050 -3.021 -12.300 1.00 92.69 90 HIS A CA 1
ATOM 738 C C . HIS A 1 90 ? -9.424 -2.271 -11.021 1.00 92.69 90 HIS A C 1
ATOM 740 O O . HIS A 1 90 ? -9.231 -1.057 -10.898 1.00 92.69 90 HIS A O 1
ATOM 746 N N . VAL A 1 91 ? -9.946 -3.016 -10.048 1.00 89.56 91 VAL A N 1
ATOM 747 C CA . VAL A 1 91 ? -10.291 -2.479 -8.733 1.00 89.56 91 VAL A CA 1
ATOM 748 C C . VAL A 1 91 ? -9.039 -2.455 -7.867 1.00 89.56 91 VAL A C 1
ATOM 750 O O . VAL A 1 91 ? -8.382 -3.472 -7.676 1.00 89.56 91 VAL A O 1
ATOM 753 N N . ILE A 1 92 ? -8.721 -1.280 -7.334 1.00 89.00 92 ILE A N 1
ATOM 754 C CA . ILE A 1 92 ? -7.686 -1.092 -6.317 1.00 89.00 92 ILE A CA 1
ATOM 755 C C . ILE A 1 92 ? -8.420 -0.684 -5.047 1.00 89.00 92 ILE A C 1
ATOM 757 O O . ILE A 1 92 ? -9.120 0.331 -5.052 1.00 89.00 92 ILE A O 1
ATOM 761 N N . ALA A 1 93 ? -8.288 -1.490 -3.993 1.00 86.38 93 ALA A N 1
ATOM 762 C CA . ALA A 1 93 ? -8.940 -1.226 -2.716 1.00 86.38 93 ALA A CA 1
ATOM 763 C C . ALA A 1 93 ? -8.546 0.171 -2.188 1.00 86.38 93 ALA A C 1
ATOM 765 O O . ALA A 1 93 ? -7.367 0.539 -2.287 1.00 86.38 93 ALA A O 1
ATOM 766 N N . PRO A 1 94 ? -9.486 0.965 -1.640 1.00 83.88 94 PRO A N 1
ATOM 767 C CA . PRO A 1 94 ? -9.192 2.297 -1.103 1.00 83.88 94 PRO A CA 1
ATOM 768 C C . PRO A 1 94 ? -8.035 2.311 -0.096 1.00 83.88 94 PRO A C 1
ATOM 770 O O . PRO A 1 94 ? -7.232 3.242 -0.068 1.00 83.88 94 PRO A O 1
ATOM 773 N N . GLU A 1 95 ? -7.905 1.258 0.700 1.00 80.75 95 GLU A N 1
ATOM 774 C CA . GLU A 1 95 ? -6.885 1.102 1.732 1.00 80.75 95 GLU A CA 1
ATOM 775 C C . GLU A 1 95 ? -5.527 0.781 1.122 1.00 80.75 95 GLU A C 1
ATOM 777 O O . GLU A 1 95 ? -4.523 1.374 1.515 1.00 80.75 95 GLU A O 1
ATOM 782 N N . PHE A 1 96 ? -5.499 -0.043 0.070 1.00 88.25 96 PHE A N 1
ATOM 783 C CA . PHE A 1 96 ? -4.280 -0.238 -0.705 1.00 88.25 96 PHE A CA 1
ATOM 784 C C . PHE A 1 96 ? -3.835 1.078 -1.356 1.00 88.25 96 PHE A C 1
ATOM 786 O O . PHE A 1 96 ? -2.653 1.418 -1.321 1.00 88.25 96 PHE A O 1
ATOM 793 N N . GLN A 1 97 ? -4.769 1.887 -1.872 1.00 89.81 97 GLN A N 1
ATOM 794 C CA . GLN A 1 97 ? -4.442 3.219 -2.386 1.00 89.81 97 GLN A CA 1
ATOM 795 C C . GLN A 1 97 ? -3.847 4.127 -1.293 1.00 89.81 97 GLN A C 1
ATOM 797 O O . GLN A 1 97 ? -2.823 4.771 -1.543 1.00 89.81 97 GLN A O 1
ATOM 802 N N . LYS A 1 98 ? -4.437 4.164 -0.090 1.00 85.50 98 LYS A N 1
ATOM 803 C CA . LYS A 1 98 ? -3.897 4.927 1.052 1.00 85.50 98 LYS A CA 1
ATOM 804 C C . LYS A 1 98 ? -2.467 4.502 1.391 1.00 85.50 98 LYS A C 1
ATOM 806 O O . LYS A 1 98 ? -1.625 5.364 1.642 1.00 85.50 98 LYS A O 1
ATOM 811 N N . ASP A 1 99 ? -2.163 3.211 1.325 1.00 87.81 99 ASP A N 1
ATOM 812 C CA . ASP A 1 99 ? -0.815 2.704 1.591 1.00 87.81 99 ASP A CA 1
ATOM 813 C C . ASP A 1 99 ? 0.198 3.125 0.533 1.00 87.81 99 ASP A C 1
ATOM 815 O O . ASP A 1 99 ? 1.325 3.508 0.864 1.00 87.81 99 ASP A O 1
ATOM 819 N N . LEU A 1 100 ? -0.204 3.128 -0.741 1.00 92.25 100 LEU A N 1
ATOM 820 C CA . LEU A 1 100 ? 0.621 3.670 -1.822 1.00 92.25 100 LEU A CA 1
ATOM 821 C C . LEU A 1 100 ? 0.890 5.172 -1.614 1.00 92.25 100 LEU A C 1
ATOM 823 O O . LEU A 1 100 ? 2.001 5.651 -1.871 1.00 92.25 100 LEU A O 1
ATOM 827 N N . GLU A 1 101 ? -0.096 5.936 -1.128 1.00 90.94 101 GLU A N 1
ATOM 828 C CA . GLU A 1 101 ? 0.071 7.359 -0.794 1.00 90.94 101 GLU A CA 1
ATOM 829 C C . GLU A 1 101 ? 1.001 7.572 0.398 1.00 90.94 101 GLU A C 1
ATOM 831 O O . GLU A 1 101 ? 1.878 8.444 0.340 1.00 90.94 101 GLU A O 1
ATOM 836 N N . TRP A 1 102 ? 0.839 6.775 1.453 1.00 89.19 102 TRP A N 1
ATOM 837 C CA . TRP A 1 102 ? 1.713 6.790 2.620 1.00 89.19 102 TRP A CA 1
ATOM 838 C C . TRP A 1 102 ? 3.157 6.490 2.219 1.00 89.19 102 TRP A C 1
ATOM 840 O O . TRP A 1 102 ? 4.058 7.284 2.511 1.00 89.19 102 TRP A O 1
ATOM 850 N N . LEU A 1 103 ? 3.377 5.425 1.442 1.00 91.38 103 LEU A N 1
ATOM 851 C CA . LEU A 1 103 ? 4.711 5.017 1.010 1.00 91.38 103 LEU A CA 1
ATOM 852 C C . LEU A 1 103 ? 5.375 6.104 0.165 1.00 91.38 103 LEU A C 1
ATOM 854 O O . LEU A 1 103 ? 6.546 6.425 0.369 1.00 91.38 103 LEU A O 1
ATOM 858 N N . LYS A 1 104 ? 4.620 6.733 -0.743 1.00 90.81 104 LYS A N 1
ATOM 859 C CA . LYS A 1 104 ? 5.095 7.872 -1.538 1.00 90.81 104 LYS A CA 1
ATOM 860 C C . LYS A 1 104 ? 5.526 9.038 -0.646 1.00 90.81 104 LYS A C 1
ATOM 862 O O . LYS A 1 104 ? 6.600 9.604 -0.864 1.00 90.81 104 LYS A O 1
ATOM 867 N N . LYS A 1 105 ? 4.700 9.420 0.336 1.00 89.94 105 LYS A N 1
ATOM 868 C CA . LYS A 1 105 ? 5.002 10.519 1.272 1.00 89.94 105 LYS A CA 1
ATOM 869 C C . LYS A 1 105 ? 6.257 10.207 2.089 1.00 89.94 105 LYS A C 1
ATOM 871 O O . LYS A 1 105 ? 7.148 11.057 2.175 1.00 89.94 105 LYS A O 1
ATOM 876 N N . LEU A 1 106 ? 6.368 8.989 2.619 1.00 89.44 106 LEU A N 1
ATOM 877 C CA . LEU A 1 106 ? 7.520 8.568 3.411 1.00 89.44 106 LEU A CA 1
ATOM 878 C C . LEU A 1 106 ? 8.801 8.503 2.569 1.00 89.44 106 LEU A C 1
ATOM 880 O O . LEU A 1 106 ? 9.804 9.107 2.946 1.00 89.44 106 LEU A O 1
ATOM 884 N N . ARG A 1 107 ? 8.761 7.873 1.390 1.00 93.31 107 ARG A N 1
ATOM 885 C CA . ARG A 1 107 ? 9.890 7.820 0.444 1.00 93.31 107 ARG A CA 1
ATOM 886 C C . ARG A 1 107 ? 10.367 9.216 0.048 1.00 93.31 107 ARG A C 1
ATOM 888 O O . ARG A 1 107 ? 11.565 9.484 0.091 1.00 93.31 107 ARG A O 1
ATOM 895 N N . ASN A 1 108 ? 9.450 10.133 -0.267 1.00 90.44 108 ASN A N 1
ATOM 896 C CA . ASN A 1 108 ? 9.806 11.522 -0.579 1.00 90.44 108 ASN A CA 1
ATOM 897 C C . ASN A 1 108 ? 10.454 12.238 0.613 1.00 90.44 108 ASN A C 1
ATOM 899 O O . ASN A 1 108 ? 11.393 13.011 0.426 1.00 90.44 108 ASN A O 1
ATOM 903 N N . SER A 1 109 ? 9.979 11.966 1.829 1.00 89.69 109 SER A N 1
ATOM 904 C CA . SER A 1 109 ? 10.550 12.541 3.049 1.00 89.69 109 SER A CA 1
ATOM 905 C C . SER A 1 109 ? 11.957 12.003 3.308 1.00 89.69 109 SER A C 1
ATOM 907 O O . SER A 1 109 ? 12.841 12.782 3.645 1.00 89.69 109 SER A O 1
ATOM 909 N N . ILE A 1 110 ? 12.187 10.704 3.081 1.00 91.19 110 ILE A N 1
ATOM 910 C CA . ILE A 1 110 ? 13.506 10.064 3.196 1.00 91.19 110 ILE A CA 1
ATOM 911 C C . ILE A 1 110 ? 14.508 10.648 2.192 1.00 91.19 110 ILE A C 1
ATOM 913 O O . ILE A 1 110 ? 15.664 10.880 2.548 1.00 91.19 110 ILE A O 1
ATOM 917 N N . GLU A 1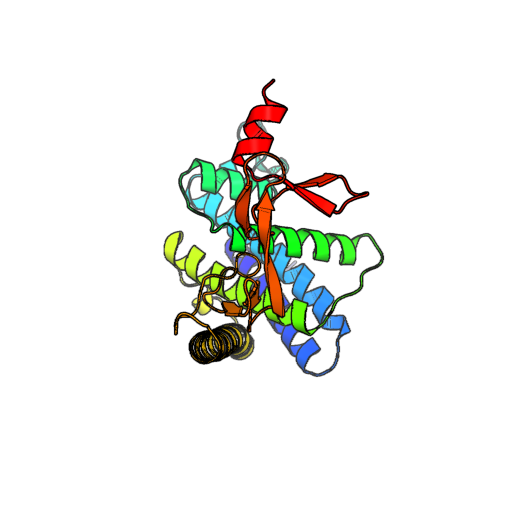 111 ? 14.093 10.864 0.942 1.00 89.94 111 GLU A N 1
ATOM 918 C CA . GLU A 1 111 ? 15.000 11.291 -0.131 1.00 89.94 111 GLU A CA 1
ATOM 919 C C . GLU A 1 111 ? 15.269 12.800 -0.167 1.00 89.94 111 GLU A C 1
ATOM 921 O O . GLU A 1 111 ? 16.354 13.220 -0.575 1.00 89.94 111 GLU A O 1
ATOM 926 N N . HIS A 1 112 ? 14.294 13.627 0.218 1.00 84.44 112 HIS A N 1
ATOM 927 C CA . HIS A 1 112 ? 14.328 15.065 -0.068 1.00 84.44 112 HIS A CA 1
ATOM 928 C C . HIS A 1 112 ? 14.232 15.967 1.168 1.00 84.44 112 HIS A C 1
ATOM 930 O O . HIS A 1 112 ? 14.396 17.182 1.033 1.00 84.44 112 HIS A O 1
ATOM 936 N N . TYR A 1 113 ? 13.984 15.425 2.366 1.00 81.69 113 TYR A N 1
ATOM 937 C CA . TYR A 1 113 ? 13.812 16.236 3.573 1.00 81.69 113 TYR A CA 1
ATOM 938 C C . TYR A 1 113 ? 14.277 15.522 4.858 1.00 81.69 113 TYR A C 1
ATOM 940 O O . TYR A 1 113 ? 14.885 14.455 4.834 1.00 81.69 113 TYR A O 1
ATOM 948 N N . LYS A 1 114 ? 14.044 16.152 6.016 1.00 83.56 114 LYS A N 1
ATOM 949 C CA . LYS A 1 114 ? 14.120 15.474 7.312 1.00 83.56 114 LYS A CA 1
ATOM 950 C C . LYS A 1 114 ? 12.959 14.490 7.412 1.00 83.56 114 LYS A C 1
ATOM 952 O O . LYS A 1 114 ? 11.830 14.849 7.097 1.00 83.56 114 LYS A O 1
ATOM 957 N N . PHE A 1 115 ? 13.224 13.294 7.915 1.00 85.19 115 PHE A N 1
ATOM 958 C CA . PHE A 1 115 ? 12.179 12.317 8.180 1.00 85.19 115 PHE A CA 1
ATOM 959 C C . PHE A 1 115 ? 12.333 11.748 9.588 1.00 85.19 115 PHE A C 1
ATOM 961 O O . PHE A 1 115 ? 13.435 11.649 10.132 1.00 85.19 115 PHE A O 1
ATOM 968 N N . THR A 1 116 ? 11.200 11.366 10.150 1.00 84.62 116 THR A N 1
ATOM 969 C CA . THR A 1 116 ? 11.072 10.533 11.340 1.00 84.62 116 THR A CA 1
ATOM 970 C C . THR A 1 116 ? 10.183 9.365 10.952 1.00 84.62 116 THR A C 1
ATOM 972 O O . THR A 1 116 ? 9.275 9.541 10.143 1.00 84.62 116 THR A O 1
ATOM 975 N N . MET A 1 117 ? 10.456 8.183 11.490 1.00 83.62 117 MET A N 1
ATOM 976 C CA . MET A 1 117 ? 9.604 7.016 11.295 1.00 83.62 117 MET A CA 1
ATOM 977 C C . MET A 1 117 ? 9.353 6.360 12.644 1.00 83.62 117 MET A C 1
ATOM 979 O O . MET A 1 117 ? 10.268 6.281 13.469 1.00 83.62 117 MET A O 1
ATOM 983 N N . GLU A 1 118 ? 8.129 5.904 12.854 1.00 86.38 118 GLU A N 1
ATOM 984 C CA . GLU A 1 118 ? 7.807 4.982 13.929 1.00 86.38 118 GLU A CA 1
ATOM 985 C C . GLU A 1 118 ? 8.016 3.561 13.379 1.00 86.38 118 GLU A C 1
ATOM 987 O O . GLU A 1 118 ? 7.573 3.232 12.277 1.00 86.38 118 GLU A O 1
ATOM 992 N N . LEU A 1 119 ? 8.814 2.746 14.074 1.00 85.00 119 LEU A N 1
ATOM 993 C CA . LEU A 1 119 ? 9.271 1.467 13.521 1.00 85.00 119 LEU A CA 1
ATOM 994 C C . LEU A 1 119 ? 8.113 0.487 13.355 1.00 85.00 119 LEU A C 1
ATOM 996 O O . LEU A 1 119 ? 8.085 -0.266 12.381 1.00 85.00 119 LEU A O 1
ATOM 1000 N N . ARG A 1 120 ? 7.159 0.508 14.286 1.00 81.62 120 ARG A N 1
ATOM 1001 C CA . ARG A 1 120 ? 5.971 -0.336 14.225 1.00 81.62 120 ARG A CA 1
ATOM 1002 C C . ARG A 1 120 ? 5.080 0.068 13.037 1.00 81.62 120 ARG A C 1
ATOM 1004 O O . ARG A 1 120 ? 4.715 -0.812 12.266 1.00 81.62 120 ARG A O 1
ATOM 1011 N N . GLU A 1 121 ? 4.859 1.357 12.781 1.00 80.69 121 GLU A N 1
ATOM 1012 C CA . GLU A 1 121 ? 4.146 1.877 11.599 1.00 80.69 121 GLU A CA 1
ATOM 1013 C C . GLU A 1 121 ? 4.797 1.422 10.281 1.00 80.69 121 GLU A C 1
ATOM 1015 O O . GLU A 1 121 ? 4.100 1.021 9.344 1.00 80.69 121 GLU A O 1
ATOM 1020 N N . VAL A 1 122 ? 6.135 1.425 10.210 1.00 84.69 122 VAL A N 1
ATOM 1021 C CA . VAL A 1 122 ? 6.869 0.945 9.027 1.00 84.69 122 VAL A CA 1
ATOM 1022 C C . VAL A 1 122 ? 6.666 -0.548 8.810 1.00 84.69 122 VAL A C 1
ATOM 1024 O O . VAL A 1 122 ? 6.333 -0.952 7.696 1.00 84.69 122 VAL A O 1
ATOM 1027 N N . ARG A 1 123 ? 6.852 -1.368 9.850 1.00 84.38 123 ARG A N 1
ATOM 1028 C CA . ARG A 1 123 ? 6.646 -2.822 9.762 1.00 84.38 123 ARG A CA 1
ATOM 1029 C C . ARG A 1 123 ? 5.221 -3.147 9.328 1.00 84.38 123 ARG A C 1
ATOM 1031 O O . ARG A 1 123 ? 5.032 -3.908 8.383 1.00 84.38 123 ARG A O 1
ATOM 1038 N N . PHE A 1 124 ? 4.241 -2.500 9.954 1.00 80.69 124 PHE A N 1
ATOM 1039 C CA . PHE A 1 124 ? 2.825 -2.688 9.652 1.00 80.69 124 PHE A CA 1
ATOM 1040 C C . PHE A 1 124 ? 2.484 -2.311 8.222 1.00 80.69 124 PHE A C 1
ATOM 1042 O O . PHE A 1 124 ? 1.858 -3.095 7.511 1.00 80.69 124 PHE A O 1
ATOM 1049 N N . THR A 1 125 ? 2.936 -1.144 7.767 1.00 83.50 125 THR A N 1
ATOM 1050 C CA . THR A 1 125 ? 2.608 -0.704 6.413 1.00 83.50 125 THR A CA 1
ATOM 1051 C C . THR A 1 125 ? 3.298 -1.564 5.361 1.00 83.50 125 THR A C 1
ATOM 1053 O O . THR A 1 125 ? 2.682 -1.876 4.348 1.00 83.50 125 THR A O 1
ATOM 1056 N N . LEU A 1 126 ? 4.536 -2.018 5.594 1.00 88.75 126 LEU A N 1
ATOM 1057 C CA . LEU A 1 126 ? 5.207 -2.950 4.682 1.00 88.75 126 LEU A CA 1
ATOM 1058 C C . LEU A 1 126 ? 4.535 -4.331 4.656 1.00 88.75 126 LEU A C 1
ATOM 1060 O O . LEU A 1 126 ? 4.388 -4.897 3.573 1.00 88.75 126 LEU A O 1
ATOM 1064 N N . GLY A 1 127 ? 4.094 -4.857 5.803 1.00 88.88 127 GLY A N 1
ATOM 1065 C CA . GLY A 1 127 ? 3.327 -6.107 5.876 1.00 88.88 127 GLY A CA 1
ATOM 1066 C C . GLY A 1 127 ? 1.999 -6.009 5.119 1.00 88.88 127 GLY A C 1
ATOM 1067 O O . GLY A 1 127 ? 1.734 -6.821 4.231 1.00 88.88 127 GLY A O 1
ATOM 1068 N N . ARG A 1 128 ? 1.221 -4.948 5.376 1.00 85.31 128 ARG A N 1
ATOM 1069 C CA . ARG A 1 128 ? -0.058 -4.683 4.697 1.00 85.31 128 ARG A CA 1
ATOM 1070 C C . ARG A 1 128 ? 0.112 -4.469 3.193 1.00 85.31 128 ARG A C 1
ATOM 1072 O O . ARG A 1 128 ? -0.605 -5.089 2.415 1.00 85.31 128 ARG A O 1
ATOM 1079 N N . LEU A 1 129 ? 1.101 -3.677 2.770 1.00 90.31 129 LEU A N 1
ATOM 1080 C CA . LEU A 1 129 ? 1.438 -3.495 1.353 1.00 90.31 129 LEU A CA 1
ATOM 1081 C C . LEU A 1 129 ? 1.826 -4.813 0.685 1.00 90.31 129 LEU A C 1
ATOM 1083 O O . LEU A 1 129 ? 1.434 -5.051 -0.452 1.00 90.31 129 LEU A O 1
ATOM 1087 N N . THR A 1 130 ? 2.598 -5.657 1.373 1.00 90.44 130 THR A N 1
ATOM 1088 C CA . THR A 1 130 ? 2.993 -6.972 0.855 1.00 90.44 130 THR A CA 1
ATOM 1089 C C . THR A 1 130 ? 1.766 -7.857 0.663 1.00 90.44 130 THR A C 1
ATOM 1091 O O . THR A 1 130 ? 1.615 -8.457 -0.397 1.00 90.44 130 THR A O 1
ATOM 1094 N N . GLN A 1 131 ? 0.856 -7.898 1.638 1.00 87.75 131 GLN A N 1
ATOM 1095 C CA . GLN A 1 131 ? -0.362 -8.701 1.545 1.00 87.75 131 GLN A CA 1
ATOM 1096 C C . GLN A 1 131 ? -1.323 -8.187 0.463 1.00 87.75 131 GLN A C 1
ATOM 1098 O O . GLN A 1 131 ? -1.728 -8.964 -0.402 1.00 87.75 131 GLN A O 1
ATOM 1103 N N . ALA A 1 132 ? -1.621 -6.884 0.452 1.00 87.75 132 ALA A N 1
ATOM 1104 C CA . ALA A 1 132 ? -2.471 -6.261 -0.563 1.00 87.75 132 ALA A CA 1
ATOM 1105 C C . ALA A 1 132 ? -1.889 -6.433 -1.973 1.00 87.75 132 ALA A C 1
ATOM 1107 O O . ALA A 1 132 ? -2.623 -6.623 -2.942 1.00 87.75 132 ALA A O 1
ATOM 1108 N N . LEU A 1 133 ? -0.559 -6.419 -2.094 1.00 89.31 133 LEU A N 1
ATOM 1109 C CA . LEU A 1 133 ? 0.099 -6.689 -3.359 1.00 89.31 133 LEU A CA 1
ATOM 1110 C C . LEU A 1 133 ? -0.093 -8.133 -3.822 1.00 89.31 133 LEU A C 1
ATOM 1112 O O . LEU A 1 133 ? -0.302 -8.334 -5.013 1.00 89.31 133 LEU A O 1
ATOM 1116 N N . LEU A 1 134 ? -0.000 -9.122 -2.930 1.00 88.44 134 LEU A N 1
ATOM 1117 C CA . LEU A 1 134 ? -0.231 -10.520 -3.304 1.00 88.44 134 LEU A CA 1
ATOM 1118 C C . LEU A 1 134 ? -1.658 -10.718 -3.804 1.00 88.44 134 LEU A C 1
ATOM 1120 O O . LEU A 1 134 ? -1.851 -11.305 -4.861 1.00 88.44 134 LEU A O 1
ATOM 1124 N N . GLU A 1 135 ? -2.636 -10.155 -3.099 1.00 87.56 135 GLU A N 1
ATOM 1125 C CA . GLU A 1 135 ? -4.040 -10.192 -3.516 1.00 87.56 135 GLU A CA 1
ATOM 1126 C C . GLU A 1 135 ? -4.246 -9.508 -4.872 1.00 87.56 135 GLU A C 1
ATOM 1128 O O . GLU A 1 135 ? -4.943 -10.032 -5.742 1.00 87.56 135 GLU A O 1
ATOM 1133 N N . PHE A 1 136 ? -3.600 -8.360 -5.086 1.00 89.19 136 PHE A N 1
ATOM 1134 C CA . PHE A 1 136 ? -3.689 -7.645 -6.353 1.00 89.19 136 PHE A CA 1
ATOM 1135 C C . PHE A 1 136 ? -2.972 -8.376 -7.497 1.00 89.19 136 PHE A C 1
ATOM 1137 O O . PHE A 1 136 ? -3.489 -8.406 -8.611 1.00 89.19 136 PHE A O 1
ATOM 1144 N N . ASN A 1 137 ? -1.813 -8.986 -7.236 1.00 91.94 137 ASN A N 1
ATOM 1145 C CA . ASN A 1 137 ? -1.074 -9.801 -8.198 1.00 91.94 137 ASN A CA 1
ATOM 1146 C C . ASN A 1 137 ? -1.890 -11.023 -8.629 1.00 91.94 137 ASN A C 1
ATOM 1148 O O . ASN A 1 137 ? -2.062 -11.232 -9.825 1.00 91.94 137 ASN A O 1
ATOM 1152 N N . ASP A 1 138 ? -2.452 -11.758 -7.665 1.00 89.12 138 ASP A N 1
ATOM 1153 C CA . ASP A 1 138 ? -3.289 -12.938 -7.912 1.00 89.12 138 ASP A CA 1
ATOM 1154 C C . ASP A 1 138 ? -4.560 -12.576 -8.713 1.00 89.12 138 ASP A C 1
ATOM 1156 O O . ASP A 1 138 ? -5.111 -13.406 -9.436 1.00 89.12 138 ASP A O 1
ATOM 1160 N N . TYR A 1 139 ? -5.019 -11.324 -8.611 1.00 87.62 139 TYR A N 1
ATOM 1161 C CA . TYR A 1 139 ? -6.130 -10.790 -9.398 1.00 87.62 139 TYR A CA 1
ATOM 1162 C C . TYR A 1 139 ? -5.739 -10.373 -10.827 1.00 87.62 139 TYR A C 1
ATOM 1164 O O . TYR A 1 139 ? -6.537 -10.557 -11.749 1.00 87.62 139 TYR A O 1
ATOM 1172 N N . ILE A 1 140 ? -4.559 -9.772 -11.025 1.00 89.38 140 ILE A N 1
ATOM 1173 C CA . ILE A 1 140 ? -4.207 -9.082 -12.280 1.00 89.38 140 ILE A CA 1
ATOM 1174 C C . ILE A 1 140 ? -3.235 -9.846 -13.183 1.00 89.38 140 ILE A C 1
ATOM 1176 O O . ILE A 1 140 ? -3.211 -9.602 -14.391 1.00 89.38 140 ILE A O 1
ATOM 1180 N N . ALA A 1 141 ? -2.417 -10.737 -12.627 1.00 87.94 141 ALA A N 1
ATOM 1181 C CA . ALA A 1 141 ? -1.287 -11.331 -13.323 1.00 87.94 141 ALA A CA 1
ATOM 1182 C C . ALA A 1 141 ? -1.301 -12.863 -13.270 1.00 87.94 141 ALA A C 1
ATOM 1184 O O . ALA A 1 141 ? -1.753 -13.475 -12.311 1.00 87.94 141 ALA A O 1
ATOM 1185 N N . ASP A 1 142 ? -0.757 -13.482 -14.318 1.00 88.00 142 ASP A N 1
ATOM 1186 C CA . ASP A 1 142 ? -0.630 -14.941 -14.455 1.00 88.00 142 ASP A CA 1
ATOM 1187 C C . ASP A 1 142 ? 0.770 -15.422 -14.027 1.00 88.00 142 ASP A C 1
ATOM 1189 O O . ASP A 1 142 ? 1.450 -16.166 -14.733 1.00 88.00 142 ASP A O 1
ATOM 1193 N N . PHE A 1 143 ? 1.261 -14.903 -12.901 1.00 89.12 143 PHE A N 1
ATOM 1194 C CA . PHE A 1 143 ? 2.484 -15.369 -12.250 1.00 89.12 143 PHE A CA 1
ATOM 1195 C C . PHE A 1 143 ? 2.394 -15.116 -10.746 1.00 89.12 143 PHE A C 1
ATOM 1197 O O . PHE A 1 143 ? 1.727 -14.177 -10.319 1.00 89.12 143 PHE A O 1
ATOM 1204 N N . ASP A 1 144 ? 3.085 -15.921 -9.944 1.00 89.38 144 ASP A N 1
ATOM 1205 C CA . ASP A 1 144 ? 3.184 -15.701 -8.503 1.00 89.38 144 ASP A CA 1
ATOM 1206 C C . ASP A 1 144 ? 4.479 -14.943 -8.184 1.00 89.38 144 ASP A C 1
ATOM 1208 O O . ASP A 1 144 ? 5.578 -15.421 -8.463 1.00 89.38 144 ASP A O 1
ATOM 1212 N N . ILE A 1 145 ? 4.373 -13.762 -7.565 1.00 88.38 145 ILE A N 1
ATOM 1213 C CA . ILE A 1 145 ? 5.541 -12.981 -7.115 1.00 88.38 145 ILE A CA 1
ATOM 1214 C C . ILE A 1 145 ? 6.451 -13.811 -6.198 1.00 88.38 145 ILE A C 1
ATOM 1216 O O . ILE A 1 145 ? 7.668 -13.615 -6.217 1.00 88.38 145 ILE A O 1
ATOM 1220 N N . ARG A 1 146 ? 5.892 -14.751 -5.426 1.00 88.50 146 ARG A N 1
ATOM 1221 C CA . ARG A 1 146 ? 6.640 -15.614 -4.496 1.00 88.50 146 ARG A CA 1
ATOM 1222 C C . ARG A 1 146 ? 7.688 -16.460 -5.216 1.00 88.50 146 ARG A C 1
ATOM 1224 O O . ARG A 1 146 ? 8.773 -16.654 -4.672 1.00 88.50 146 ARG A O 1
ATOM 1231 N N . ASP A 1 147 ? 7.413 -16.871 -6.454 1.00 91.06 147 ASP A N 1
ATOM 1232 C CA . ASP A 1 147 ? 8.327 -17.679 -7.272 1.00 91.06 147 ASP A CA 1
ATOM 1233 C C . ASP A 1 147 ? 9.585 -16.906 -7.703 1.00 91.06 147 ASP A C 1
ATOM 1235 O O . ASP A 1 147 ? 10.573 -17.494 -8.150 1.00 91.06 147 ASP A O 1
ATOM 1239 N N . HIS A 1 148 ? 9.564 -15.581 -7.555 1.00 91.25 148 HIS A N 1
ATOM 1240 C CA . HIS A 1 148 ? 10.643 -14.681 -7.942 1.00 91.25 148 HIS A CA 1
ATOM 1241 C C . HIS A 1 148 ? 11.467 -14.165 -6.749 1.00 91.25 148 HIS A C 1
ATOM 1243 O O . HIS A 1 148 ? 12.444 -13.435 -6.937 1.00 91.25 148 HIS A O 1
ATOM 1249 N N . ILE A 1 149 ? 11.103 -14.529 -5.517 1.00 92.19 149 ILE A N 1
ATOM 1250 C CA . ILE A 1 149 ? 11.826 -14.114 -4.311 1.00 92.19 149 ILE A CA 1
ATOM 1251 C C . ILE A 1 149 ? 13.039 -15.025 -4.102 1.00 92.19 149 ILE A C 1
ATOM 1253 O O . ILE A 1 149 ? 12.941 -16.252 -4.133 1.00 92.19 149 ILE A O 1
ATOM 1257 N N . ASP A 1 150 ? 14.199 -14.426 -3.832 1.00 93.12 150 ASP A N 1
ATOM 1258 C CA . ASP A 1 150 ? 15.410 -15.173 -3.519 1.00 93.12 150 ASP A CA 1
ATOM 1259 C C . ASP A 1 150 ? 15.201 -16.032 -2.269 1.00 93.12 150 ASP A C 1
ATOM 1261 O O . ASP A 1 150 ? 14.652 -15.583 -1.260 1.00 93.12 150 ASP A O 1
ATOM 1265 N N . SER A 1 151 ? 15.759 -17.243 -2.263 1.00 90.31 151 SER A N 1
ATOM 1266 C CA . SER A 1 151 ? 15.636 -18.176 -1.132 1.00 90.31 151 SER A CA 1
ATOM 1267 C C . SER A 1 151 ? 16.085 -17.579 0.208 1.00 90.31 151 SER A C 1
ATOM 1269 O O . SER A 1 151 ? 15.578 -17.944 1.264 1.00 90.31 151 SER A O 1
ATOM 1271 N N . ASN A 1 152 ? 17.042 -16.646 0.176 1.00 90.00 152 ASN A N 1
ATOM 1272 C CA . ASN A 1 152 ? 17.539 -15.960 1.368 1.00 90.00 152 ASN A CA 1
ATOM 1273 C C . ASN A 1 152 ? 16.566 -14.900 1.906 1.00 90.00 152 ASN A C 1
ATOM 1275 O O . ASN A 1 152 ? 16.743 -14.464 3.043 1.00 90.00 152 ASN A O 1
ATOM 1279 N N . ASN A 1 153 ? 15.602 -14.456 1.103 1.00 92.88 153 ASN A N 1
ATOM 1280 C CA . ASN A 1 153 ? 14.615 -13.434 1.441 1.00 92.88 153 ASN A CA 1
ATOM 1281 C C . ASN A 1 153 ? 13.213 -14.021 1.646 1.00 92.88 153 ASN A C 1
ATOM 1283 O O . ASN A 1 153 ? 12.397 -13.373 2.296 1.00 92.88 153 ASN A O 1
ATOM 1287 N N . LEU A 1 154 ? 12.956 -15.245 1.172 1.00 88.50 154 LEU A N 1
ATOM 1288 C CA . LEU A 1 154 ? 11.656 -15.907 1.295 1.00 88.50 154 LEU A CA 1
ATOM 1289 C C . LEU A 1 154 ? 11.157 -15.948 2.746 1.00 88.50 154 LEU A C 1
ATOM 1291 O O . LEU A 1 154 ? 10.047 -15.511 3.010 1.00 88.50 154 LEU A O 1
ATOM 1295 N N . GLY A 1 155 ? 12.006 -16.334 3.704 1.00 88.50 155 GLY A N 1
ATOM 1296 C CA . GLY A 1 155 ? 11.606 -16.359 5.116 1.00 88.50 155 GLY A CA 1
ATOM 1297 C C . GLY A 1 155 ? 11.258 -14.978 5.691 1.00 88.50 155 GLY A C 1
ATOM 1298 O O . GLY A 1 155 ? 10.409 -14.876 6.569 1.00 88.50 155 GLY A O 1
ATOM 1299 N N . VAL A 1 156 ? 11.877 -13.902 5.190 1.00 90.31 156 VAL A N 1
ATOM 1300 C CA . VAL A 1 156 ? 11.559 -12.518 5.600 1.00 90.31 156 VAL A CA 1
ATOM 1301 C C . VAL A 1 156 ? 10.206 -12.103 5.039 1.00 90.31 156 VAL A C 1
ATOM 1303 O O . VAL A 1 156 ? 9.407 -11.492 5.739 1.00 90.31 156 VAL A O 1
ATOM 1306 N N . PHE A 1 157 ? 9.961 -12.443 3.777 1.00 89.06 157 PHE A N 1
ATOM 1307 C CA . PHE A 1 157 ? 8.690 -12.209 3.112 1.00 89.06 157 PHE A CA 1
ATOM 1308 C C . PHE A 1 157 ? 7.541 -12.975 3.783 1.00 89.06 157 PHE A C 1
ATOM 1310 O O . PHE A 1 157 ? 6.512 -12.374 4.085 1.00 89.06 157 PHE A O 1
ATOM 1317 N N . GLU A 1 158 ? 7.736 -14.266 4.067 1.00 86.12 158 GLU A N 1
ATOM 1318 C CA . GLU A 1 158 ? 6.767 -15.101 4.785 1.00 86.12 158 GLU A CA 1
ATOM 1319 C C . GLU A 1 158 ? 6.492 -14.514 6.165 1.00 86.12 158 GLU A C 1
ATOM 1321 O O . GLU A 1 158 ? 5.341 -14.298 6.510 1.00 86.12 158 GLU A O 1
ATOM 1326 N N . THR A 1 159 ? 7.539 -14.126 6.899 1.00 85.38 159 THR A N 1
ATOM 1327 C CA . THR A 1 159 ? 7.394 -13.475 8.208 1.00 85.38 159 THR A CA 1
ATOM 1328 C C . THR A 1 159 ? 6.581 -12.182 8.103 1.00 85.38 159 THR A C 1
ATOM 1330 O O . THR A 1 159 ? 5.627 -12.014 8.847 1.00 85.38 159 THR A O 1
ATOM 1333 N N . LEU A 1 160 ? 6.880 -11.297 7.145 1.00 86.06 160 LEU A N 1
ATOM 1334 C CA . LEU A 1 160 ? 6.126 -10.054 6.931 1.00 86.06 160 LEU A CA 1
ATOM 1335 C C . LEU A 1 160 ? 4.637 -10.294 6.626 1.00 86.06 160 LEU A C 1
ATOM 1337 O O . LEU A 1 160 ? 3.785 -9.559 7.127 1.00 86.06 160 LEU A O 1
ATOM 1341 N N . SER A 1 161 ? 4.318 -11.293 5.797 1.00 81.31 161 SER A N 1
ATOM 1342 C CA . SER A 1 161 ? 2.930 -11.628 5.441 1.00 81.31 161 SER A CA 1
ATOM 1343 C C . SER A 1 161 ? 2.200 -12.346 6.581 1.00 81.31 161 SER A C 1
ATOM 1345 O O . SER A 1 161 ? 1.049 -12.021 6.880 1.00 81.31 161 SER A O 1
ATOM 1347 N N . ASP A 1 162 ? 2.861 -13.300 7.235 1.00 83.56 162 ASP A N 1
ATOM 1348 C CA . ASP A 1 162 ? 2.278 -14.134 8.285 1.00 83.56 162 ASP A CA 1
ATOM 1349 C C . ASP A 1 162 ? 2.120 -13.368 9.600 1.00 83.56 162 ASP A C 1
ATOM 1351 O O . ASP A 1 162 ? 1.085 -13.510 10.250 1.00 83.56 162 ASP A O 1
ATOM 1355 N N . GLU A 1 163 ? 3.084 -12.517 9.975 1.00 83.50 163 GLU A N 1
ATOM 1356 C CA . GLU A 1 163 ? 2.959 -11.623 11.135 1.00 83.50 163 GLU A CA 1
ATOM 1357 C C . GLU A 1 163 ? 1.774 -10.678 10.949 1.00 83.50 163 GLU A C 1
ATOM 1359 O O . GLU A 1 163 ? 0.934 -10.582 11.842 1.00 83.50 163 GLU A O 1
ATOM 1364 N N . TYR A 1 164 ? 1.637 -10.062 9.769 1.00 86.00 164 TYR A N 1
ATOM 1365 C CA . TYR A 1 164 ? 0.487 -9.211 9.462 1.00 86.00 164 TYR A CA 1
ATOM 1366 C C . TYR A 1 164 ? -0.841 -9.969 9.627 1.00 86.00 164 TYR A C 1
ATOM 1368 O O . TYR A 1 164 ? -1.730 -9.509 10.344 1.00 86.00 164 TYR A O 1
ATOM 1376 N N . LYS A 1 165 ? -0.972 -11.163 9.031 1.00 87.12 165 LYS A N 1
ATOM 1377 C CA . LYS A 1 165 ? -2.192 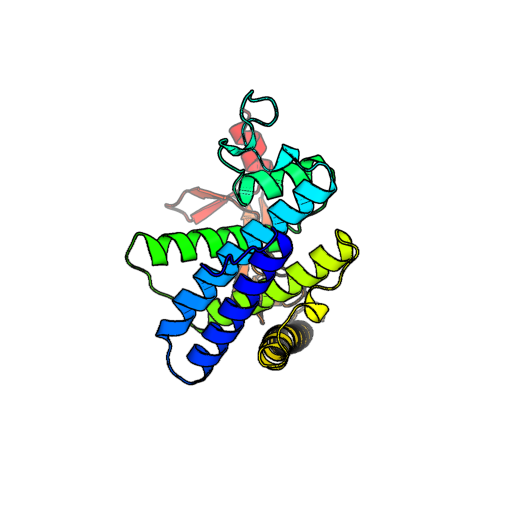-11.985 9.152 1.00 87.12 165 LYS A CA 1
ATOM 1378 C C . LYS A 1 165 ? -2.478 -12.395 10.593 1.00 87.12 165 LYS A C 1
ATOM 1380 O O . LYS A 1 165 ? -3.630 -12.355 11.022 1.00 87.12 165 LYS A O 1
ATOM 1385 N N . ALA A 1 166 ? -1.449 -12.801 11.333 1.00 89.06 166 ALA A N 1
ATOM 1386 C CA . ALA A 1 166 ? -1.585 -13.228 12.719 1.00 89.06 166 ALA A CA 1
ATOM 1387 C C . ALA A 1 166 ? -2.020 -12.070 13.625 1.00 89.06 166 ALA A C 1
ATOM 1389 O O . ALA A 1 166 ? -2.903 -12.252 14.463 1.00 89.06 166 ALA A O 1
ATOM 1390 N N . GLU A 1 167 ? -1.447 -10.880 13.439 1.00 89.31 167 GLU A N 1
ATOM 1391 C CA . GLU A 1 167 ? -1.830 -9.683 14.186 1.00 89.31 167 GLU A CA 1
ATOM 1392 C C . GLU A 1 167 ? -3.252 -9.225 13.857 1.00 89.31 167 GLU A C 1
ATOM 1394 O O . GLU A 1 167 ? -4.002 -8.898 14.775 1.00 89.31 167 GLU A O 1
ATOM 1399 N N . VAL A 1 168 ? -3.652 -9.248 12.580 1.00 91.19 168 VAL A N 1
ATOM 1400 C CA . VAL A 1 168 ? -5.030 -8.930 12.175 1.00 91.19 168 VAL A CA 1
ATOM 1401 C C . VAL A 1 168 ? -6.014 -9.929 12.779 1.00 91.19 168 VAL A C 1
ATOM 1403 O O . VAL A 1 168 ? -7.004 -9.511 13.368 1.00 91.19 168 VAL A O 1
ATOM 1406 N N . ALA A 1 169 ? -5.724 -11.231 12.724 1.00 94.19 169 ALA A N 1
ATOM 1407 C CA . ALA A 1 169 ? -6.588 -12.253 13.314 1.00 94.19 169 ALA A CA 1
ATOM 1408 C C . ALA A 1 169 ? -6.698 -12.118 14.844 1.00 94.19 169 ALA A C 1
ATOM 1410 O O . ALA A 1 169 ? -7.780 -12.282 15.410 1.00 94.19 169 ALA A O 1
ATOM 1411 N N . ALA A 1 170 ? -5.592 -11.800 15.524 1.00 95.19 170 ALA A N 1
ATOM 1412 C CA . ALA A 1 170 ? -5.596 -11.546 16.962 1.00 95.19 170 ALA A CA 1
ATOM 1413 C C . ALA A 1 170 ? -6.418 -10.295 17.312 1.00 95.19 170 ALA A C 1
ATOM 1415 O O . ALA A 1 170 ? -7.228 -10.337 18.237 1.00 95.19 170 ALA A O 1
ATOM 1416 N N . ALA A 1 171 ? -6.248 -9.213 16.549 1.00 95.81 171 ALA A N 1
ATOM 1417 C CA . ALA A 1 171 ? -6.992 -7.973 16.728 1.00 95.81 171 ALA A CA 1
ATOM 1418 C C . ALA A 1 171 ? -8.485 -8.132 16.415 1.00 95.81 171 ALA A C 1
ATOM 1420 O O . ALA A 1 171 ? -9.310 -7.574 17.129 1.00 95.81 171 ALA A O 1
ATOM 1421 N N . GLN A 1 172 ? -8.841 -8.911 15.393 1.00 97.00 172 GLN A N 1
ATOM 1422 C CA . GLN A 1 172 ? -10.229 -9.222 15.058 1.00 97.00 172 GLN A CA 1
ATOM 1423 C C . GLN A 1 172 ? -10.895 -9.971 16.208 1.00 97.00 172 GLN A C 1
ATOM 1425 O O . GLN A 1 172 ? -11.963 -9.580 16.666 1.00 97.00 172 GLN A O 1
ATOM 1430 N N . LYS A 1 173 ? -10.231 -11.006 16.730 1.00 97.19 173 LYS A N 1
ATOM 1431 C CA . LYS A 1 173 ? -10.749 -11.758 17.872 1.00 97.19 173 LYS A CA 1
ATOM 1432 C C . LYS A 1 173 ? -10.943 -10.862 19.099 1.00 97.19 173 LYS A C 1
ATOM 1434 O O . LYS A 1 173 ? -11.955 -10.968 19.779 1.00 97.19 173 LYS A O 1
ATOM 1439 N N . GLN A 1 174 ? -9.986 -9.977 19.378 1.00 97.44 174 GLN A N 1
ATOM 1440 C CA . GLN A 1 174 ? -10.121 -9.022 20.476 1.00 97.44 174 GLN A CA 1
ATOM 1441 C C . GLN A 1 174 ? -11.275 -8.037 20.233 1.00 97.44 174 GLN A C 1
ATOM 1443 O O . GLN A 1 174 ? -12.031 -7.745 21.154 1.00 97.44 174 GLN A O 1
ATOM 1448 N N . ALA A 1 175 ? -11.454 -7.571 18.995 1.00 97.56 175 ALA A N 1
ATOM 1449 C CA . ALA A 1 175 ? -12.571 -6.714 18.622 1.00 97.56 175 ALA A CA 1
ATOM 1450 C C . ALA A 1 175 ? -13.925 -7.409 18.828 1.00 97.56 175 ALA A C 1
ATOM 1452 O O . ALA A 1 175 ? -14.828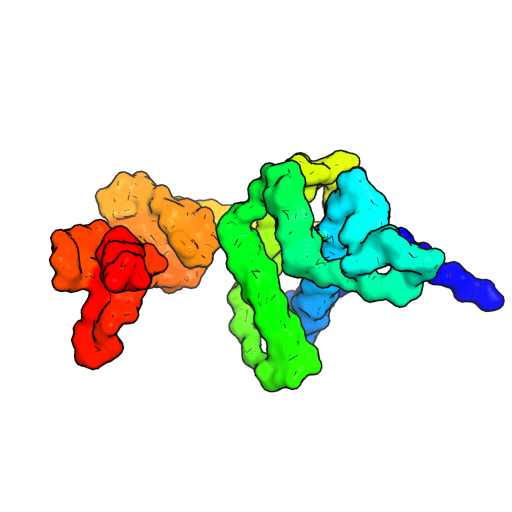 -6.807 19.396 1.00 97.56 175 ALA A O 1
ATOM 1453 N N . GLU A 1 176 ? -14.052 -8.678 18.436 1.00 97.31 176 GLU A N 1
ATOM 1454 C CA . GLU A 1 176 ? -15.252 -9.489 18.686 1.00 97.31 176 GLU A CA 1
ATOM 1455 C C . GLU A 1 176 ? -15.543 -9.635 20.189 1.00 97.31 176 GLU A C 1
ATOM 1457 O O . GLU A 1 176 ? -16.697 -9.538 20.595 1.00 97.31 176 GLU A O 1
ATOM 1462 N N . GLU A 1 177 ? -14.510 -9.838 21.017 1.00 97.00 177 GLU A N 1
ATOM 1463 C CA . GLU A 1 177 ? -14.641 -10.005 22.474 1.00 97.00 177 GLU A CA 1
ATOM 1464 C C . GLU A 1 177 ? -15.003 -8.703 23.215 1.00 97.00 177 GLU A C 1
ATOM 1466 O O . GLU A 1 177 ? -15.672 -8.761 24.249 1.00 97.00 177 GLU A O 1
ATOM 1471 N N . GLU A 1 178 ? -14.551 -7.542 22.727 1.00 96.81 178 GLU A N 1
ATOM 1472 C CA . GLU A 1 178 ? -14.764 -6.241 23.382 1.00 96.81 178 GLU A CA 1
ATOM 1473 C C . GLU A 1 178 ? -15.944 -5.432 22.805 1.00 96.81 178 GLU A C 1
ATOM 1475 O O . GLU A 1 178 ? -16.376 -4.464 23.431 1.00 96.81 178 GLU A O 1
ATOM 1480 N N . SER A 1 179 ? -16.477 -5.802 21.635 1.00 96.56 179 SER A N 1
ATOM 1481 C CA . SER A 1 179 ? -17.561 -5.066 20.967 1.00 96.56 179 SER A CA 1
ATOM 1482 C C . SER A 1 179 ? -18.921 -5.267 21.629 1.00 96.56 179 SER A C 1
ATOM 1484 O O . SER A 1 179 ? -19.330 -6.385 21.931 1.00 96.56 179 SER A O 1
ATOM 1486 N N . GLU A 1 180 ? -19.695 -4.185 21.742 1.00 95.19 180 GLU A N 1
ATOM 1487 C CA . GLU A 1 180 ? -21.099 -4.218 22.178 1.00 95.19 180 GLU A CA 1
ATOM 1488 C C . GLU A 1 180 ? -22.010 -5.047 21.248 1.00 95.19 180 GLU A C 1
ATOM 1490 O O . GLU A 1 180 ? -23.128 -5.397 21.633 1.00 95.19 180 GLU A O 1
ATOM 1495 N N . THR A 1 181 ? -21.559 -5.344 20.024 1.00 91.38 181 THR A N 1
ATOM 1496 C CA . THR A 1 181 ? -22.306 -6.110 19.011 1.00 91.38 181 THR A CA 1
ATOM 1497 C C . THR A 1 181 ? -21.908 -7.587 18.927 1.00 91.38 181 THR A C 1
ATOM 1499 O O . THR A 1 181 ? -22.468 -8.301 18.093 1.00 91.38 181 THR A O 1
ATOM 1502 N N . ASP A 1 182 ? -20.956 -8.049 19.752 1.00 91.06 182 ASP A N 1
ATOM 1503 C CA . ASP A 1 182 ? -20.315 -9.376 19.655 1.00 91.06 182 ASP A CA 1
ATOM 1504 C C . ASP A 1 182 ? -19.717 -9.662 18.255 1.00 91.06 182 ASP A C 1
ATOM 1506 O O . ASP A 1 182 ? -19.579 -10.814 17.832 1.00 91.06 182 ASP A O 1
ATOM 1510 N N . GLN A 1 183 ? -19.416 -8.607 17.491 1.00 93.00 183 GLN A N 1
ATOM 1511 C CA . GLN A 1 183 ? -18.865 -8.677 16.141 1.00 93.00 183 GLN A CA 1
ATOM 1512 C C . GLN A 1 183 ? -17.757 -7.643 15.976 1.00 93.00 183 GLN A C 1
ATOM 1514 O O . GLN A 1 183 ? -17.883 -6.502 16.431 1.00 93.00 183 GLN A O 1
ATOM 1519 N N . ALA A 1 184 ? -16.685 -8.048 15.295 1.00 96.50 184 ALA A N 1
ATOM 1520 C CA . ALA A 1 184 ? -15.710 -7.109 14.776 1.00 96.50 184 ALA A CA 1
ATOM 1521 C C . ALA A 1 184 ? -16.291 -6.360 13.576 1.00 96.50 184 ALA A C 1
ATOM 1523 O O . ALA A 1 184 ? -16.942 -6.930 12.702 1.00 96.50 184 ALA A O 1
ATOM 1524 N N . GLU A 1 185 ? -16.009 -5.070 13.543 1.00 96.25 185 GLU A N 1
ATOM 1525 C CA . GLU A 1 185 ? -16.458 -4.124 12.538 1.00 96.25 185 GLU A CA 1
ATOM 1526 C C . GLU A 1 185 ? -15.260 -3.641 11.720 1.00 96.25 185 GLU A C 1
ATOM 1528 O O . GLU A 1 185 ? -14.121 -3.588 12.204 1.00 96.25 185 GLU A O 1
ATOM 1533 N N . SER A 1 186 ? -15.518 -3.236 10.478 1.00 94.12 186 SER A N 1
ATOM 1534 C CA . SER A 1 186 ? -14.471 -2.697 9.613 1.00 94.12 186 SER A CA 1
ATOM 1535 C C . SER A 1 186 ? -13.932 -1.376 10.168 1.00 94.12 186 SER A C 1
ATOM 1537 O O . SER A 1 186 ? -14.685 -0.434 10.457 1.00 94.12 186 SER A O 1
ATOM 1539 N N . CYS A 1 187 ? -12.611 -1.292 10.321 1.00 93.12 187 CYS A N 1
ATOM 1540 C CA . CYS A 1 187 ? -11.915 -0.061 10.662 1.00 93.12 187 CYS A CA 1
ATOM 1541 C C . CYS A 1 187 ? -11.662 0.771 9.398 1.00 93.12 187 CYS A C 1
ATOM 1543 O O . CYS A 1 187 ? -10.857 0.391 8.550 1.00 93.12 187 CYS A O 1
ATOM 1545 N N . LEU A 1 188 ? -12.251 1.967 9.316 1.00 89.44 188 LEU A N 1
ATOM 1546 C CA . LEU A 1 188 ? -12.130 2.850 8.143 1.00 89.44 188 LEU A CA 1
ATOM 1547 C C . LEU A 1 188 ? -10.723 3.458 7.955 1.00 89.44 188 LEU A C 1
ATOM 1549 O O . LEU A 1 188 ? -10.394 3.997 6.893 1.00 89.44 188 LEU A O 1
ATOM 1553 N N . TYR A 1 189 ? -9.862 3.339 8.969 1.00 84.50 189 TYR A N 1
ATOM 1554 C CA . TYR A 1 189 ? -8.472 3.786 8.915 1.00 84.50 189 TYR A CA 1
ATOM 1555 C C . TYR A 1 189 ? -7.547 2.720 8.327 1.00 84.50 189 TYR A C 1
ATOM 1557 O O . TYR A 1 189 ? -6.739 3.041 7.454 1.00 84.50 189 TYR A O 1
ATOM 1565 N N . CYS A 1 190 ? -7.658 1.464 8.781 1.00 83.81 190 CYS A N 1
ATOM 1566 C CA . CYS A 1 190 ? -6.742 0.401 8.363 1.00 83.81 190 CYS A CA 1
ATOM 1567 C C . CYS A 1 190 ? -7.303 -0.590 7.338 1.00 83.81 190 CYS A C 1
ATOM 1569 O O . CYS A 1 190 ? -6.490 -1.237 6.676 1.00 83.81 190 CYS A O 1
ATOM 1571 N N . GLY A 1 191 ? -8.630 -0.686 7.197 1.00 85.12 191 GLY A N 1
ATOM 1572 C CA . GLY A 1 191 ? -9.333 -1.590 6.278 1.00 85.12 191 GLY A CA 1
ATOM 1573 C C . GLY A 1 191 ? -9.711 -2.948 6.843 1.00 85.12 191 GLY A C 1
ATOM 1574 O O . GLY A 1 191 ? -10.487 -3.664 6.221 1.00 85.12 191 GLY A O 1
ATOM 1575 N N . ASN A 1 192 ? -9.162 -3.319 7.998 1.00 89.50 192 ASN A N 1
ATOM 1576 C CA . ASN A 1 192 ? -9.397 -4.633 8.579 1.00 89.50 192 ASN A CA 1
ATOM 1577 C C . ASN A 1 192 ? -10.663 -4.636 9.444 1.00 89.50 192 ASN A C 1
ATOM 1579 O O . ASN A 1 192 ? -10.975 -3.637 10.103 1.00 89.50 192 ASN A O 1
ATOM 1583 N N . ASP A 1 193 ? -11.322 -5.792 9.522 1.00 95.25 193 ASP A N 1
ATOM 1584 C CA . ASP A 1 193 ? -12.416 -6.072 10.459 1.00 95.25 193 ASP A CA 1
ATOM 1585 C C . ASP A 1 193 ? -11.855 -6.282 11.871 1.00 95.25 193 ASP A C 1
ATOM 1587 O O . ASP A 1 193 ? -11.775 -7.387 12.399 1.00 95.25 193 ASP A O 1
ATOM 1591 N N . THR A 1 194 ? -11.349 -5.199 12.457 1.00 96.50 194 THR A N 1
ATOM 1592 C CA . THR A 1 194 ? -10.611 -5.203 13.729 1.00 96.50 194 THR A CA 1
ATOM 1593 C C . THR A 1 194 ? -11.061 -4.085 14.667 1.00 96.50 194 THR A C 1
ATOM 1595 O O . THR A 1 194 ? -10.326 -3.739 15.594 1.00 96.50 194 THR A O 1
ATOM 1598 N N . ALA A 1 195 ? -12.216 -3.464 14.412 1.00 97.62 195 ALA A N 1
ATOM 1599 C CA . ALA A 1 195 ? -12.795 -2.447 15.282 1.00 97.62 195 ALA A CA 1
ATOM 1600 C C . ALA A 1 195 ? -13.925 -3.013 16.147 1.00 97.62 195 ALA A C 1
ATOM 1602 O O . ALA A 1 195 ? -14.747 -3.784 15.667 1.00 97.62 195 ALA A O 1
ATOM 1603 N N . ALA A 1 196 ? -13.988 -2.599 17.409 1.00 98.12 196 ALA A N 1
ATOM 1604 C CA . ALA A 1 196 ? -15.127 -2.844 18.290 1.00 98.12 196 ALA A CA 1
ATOM 1605 C C . ALA A 1 196 ? -15.913 -1.558 18.507 1.00 98.12 196 ALA A C 1
ATOM 1607 O O . ALA A 1 196 ? -15.307 -0.496 18.680 1.00 98.12 196 ALA A O 1
ATOM 1608 N N . LEU A 1 197 ? -17.241 -1.651 18.557 1.00 97.56 197 LEU A N 1
ATOM 1609 C CA . LEU A 1 197 ? -18.076 -0.545 19.012 1.00 97.56 197 LEU A CA 1
ATOM 1610 C C . LEU A 1 197 ? -18.106 -0.542 20.545 1.00 97.56 197 LEU A C 1
ATOM 1612 O O . LEU A 1 197 ? -18.628 -1.477 21.148 1.00 97.56 197 LEU A O 1
ATOM 1616 N N . ILE A 1 198 ? -17.544 0.503 21.157 1.00 96.88 198 ILE A N 1
ATOM 1617 C CA . ILE A 1 198 ? -17.464 0.694 22.611 1.00 96.88 198 ILE A CA 1
ATOM 1618 C C . ILE A 1 198 ? -17.874 2.134 22.931 1.00 96.88 198 ILE A C 1
ATOM 1620 O O . ILE A 1 198 ? -17.204 3.077 22.508 1.00 96.88 198 ILE A O 1
ATOM 1624 N N . GLU A 1 199 ? -18.967 2.318 23.671 1.00 94.69 199 GLU A N 1
ATOM 1625 C CA . GLU A 1 199 ? -19.470 3.619 24.132 1.00 94.69 199 GLU A CA 1
ATOM 1626 C C . GLU A 1 199 ? -19.553 4.664 22.999 1.00 94.69 199 GLU A C 1
ATOM 1628 O O . GLU A 1 199 ? -18.975 5.750 23.075 1.00 94.69 199 GLU A O 1
ATOM 1633 N N . LYS A 1 200 ? -20.264 4.328 21.911 1.00 95.12 200 LYS A N 1
ATOM 1634 C CA . LYS A 1 200 ? -20.379 5.154 20.686 1.00 95.12 200 LYS A CA 1
ATOM 1635 C C . LYS A 1 200 ? -19.051 5.451 19.966 1.00 95.12 200 LYS A C 1
ATOM 1637 O O . LYS A 1 200 ? -18.989 6.376 19.161 1.00 95.12 200 LYS A O 1
ATOM 1642 N N . THR A 1 201 ? -17.996 4.682 20.206 1.00 97.31 201 THR A N 1
ATOM 1643 C CA . THR A 1 201 ? -16.709 4.844 19.518 1.00 97.31 201 THR A CA 1
ATOM 1644 C C . THR A 1 201 ? -16.270 3.526 18.912 1.00 97.31 201 THR A C 1
ATOM 1646 O O . THR A 1 201 ? -16.235 2.513 19.604 1.00 97.31 201 THR A O 1
ATOM 1649 N N . TYR A 1 202 ? -15.897 3.528 17.633 1.00 97.69 202 TYR A N 1
ATOM 1650 C CA . TYR A 1 202 ? -15.236 2.372 17.037 1.00 97.69 202 TYR A CA 1
ATOM 1651 C C . TYR A 1 202 ? -13.749 2.419 17.380 1.00 97.69 202 TYR A C 1
ATOM 1653 O O . TYR A 1 202 ? -13.043 3.343 16.977 1.00 97.69 202 TYR A O 1
ATOM 1661 N N . LYS A 1 203 ? -13.274 1.431 18.138 1.00 97.88 203 LYS A N 1
ATOM 1662 C CA . LYS A 1 203 ? -11.875 1.324 18.569 1.00 97.88 203 LYS A CA 1
ATOM 1663 C C . LYS A 1 203 ? -11.203 0.164 17.861 1.00 97.88 203 LYS A C 1
ATOM 1665 O O . LYS A 1 203 ? -11.637 -0.978 17.992 1.00 97.88 203 LYS A O 1
ATOM 1670 N N . CYS A 1 204 ? -10.155 0.453 17.096 1.00 96.19 204 CYS A N 1
ATOM 1671 C CA . CYS A 1 204 ? -9.447 -0.560 16.327 1.00 96.19 204 CYS A CA 1
ATOM 1672 C C . CYS A 1 204 ? -8.335 -1.227 17.143 1.00 96.19 204 CYS A C 1
ATOM 1674 O O . CYS A 1 204 ? -7.346 -0.584 17.488 1.00 96.19 204 CYS A O 1
ATOM 1676 N N . PHE A 1 205 ? -8.422 -2.538 17.365 1.00 95.50 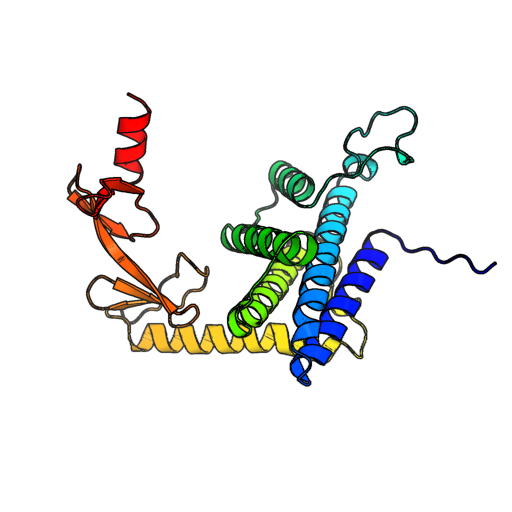205 PHE A N 1
ATOM 1677 C CA . PHE A 1 205 ? -7.391 -3.296 18.088 1.00 95.50 205 PHE A CA 1
ATOM 1678 C C . PHE A 1 205 ? -6.137 -3.567 17.259 1.00 95.50 205 PHE A C 1
ATOM 1680 O O . PHE A 1 205 ? -5.095 -3.920 17.810 1.00 95.50 205 PHE A O 1
ATOM 1687 N N . TYR A 1 206 ? -6.201 -3.345 15.945 1.00 90.94 206 TYR A N 1
ATOM 1688 C CA . TYR A 1 206 ? -5.043 -3.460 15.069 1.00 90.94 206 TYR A CA 1
ATOM 1689 C C . TYR A 1 206 ? -4.262 -2.141 14.994 1.00 90.94 206 TYR A C 1
ATOM 1691 O O . TYR A 1 206 ? -3.157 -2.034 15.531 1.00 90.94 206 TYR A O 1
ATOM 1699 N N . CYS A 1 207 ? -4.846 -1.106 14.378 1.00 87.44 207 CYS A N 1
ATOM 1700 C CA . CYS A 1 207 ? -4.159 0.167 14.138 1.00 87.44 207 CYS A CA 1
ATOM 1701 C C . CYS A 1 207 ? -4.296 1.189 15.272 1.00 87.44 207 CYS A C 1
ATOM 1703 O O . CYS A 1 207 ? -3.679 2.243 15.184 1.00 87.44 207 CYS A O 1
ATOM 1705 N N . GLN A 1 208 ? -5.059 0.881 16.328 1.00 91.94 208 GLN A N 1
ATOM 1706 C CA . GLN A 1 208 ? -5.227 1.724 17.523 1.00 91.94 208 GLN A CA 1
ATOM 1707 C C . GLN A 1 208 ? -5.914 3.077 17.270 1.00 91.94 208 GLN A C 1
ATOM 1709 O O . GLN A 1 208 ? -5.907 3.942 18.140 1.00 91.94 208 GLN A O 1
ATOM 1714 N N . GLU A 1 209 ? -6.525 3.258 16.097 1.00 92.56 209 GLU A N 1
ATOM 1715 C CA . GLU A 1 209 ? -7.335 4.439 15.798 1.00 92.56 209 GLU A CA 1
ATOM 1716 C C . GLU A 1 209 ? -8.696 4.362 16.494 1.00 92.56 209 GLU A C 1
ATOM 1718 O O . GLU A 1 209 ? -9.301 3.287 16.604 1.00 92.56 209 GLU A O 1
ATOM 1723 N N . GLU A 1 210 ? -9.179 5.528 16.922 1.00 96.12 210 GLU A N 1
ATOM 1724 C CA . GLU A 1 210 ? -10.514 5.717 17.483 1.00 96.12 210 GLU A CA 1
ATOM 1725 C C . GLU A 1 210 ? -11.375 6.554 16.524 1.00 96.12 210 GLU A C 1
ATOM 1727 O O . GLU A 1 210 ? -10.978 7.623 16.044 1.00 96.12 210 GLU A O 1
ATOM 1732 N N . ASP A 1 211 ? -12.580 6.062 16.259 1.00 96.62 211 ASP A N 1
ATOM 1733 C CA . ASP A 1 211 ? -13.540 6.652 15.331 1.00 96.62 211 ASP A CA 1
ATOM 1734 C C . ASP A 1 211 ? -14.881 6.876 16.051 1.00 96.62 211 ASP A C 1
ATOM 1736 O O . ASP A 1 211 ? -15.746 5.991 16.059 1.00 96.62 211 ASP A O 1
ATOM 1740 N N . PRO A 1 212 ? -15.034 8.008 16.766 1.00 96.94 212 PRO A N 1
ATOM 1741 C CA . PRO A 1 212 ? -16.254 8.302 17.503 1.00 96.94 212 PRO A CA 1
ATOM 1742 C C . PRO A 1 212 ? -17.429 8.531 16.550 1.00 96.94 212 PRO A C 1
ATOM 1744 O O . PRO A 1 212 ? -17.264 9.086 15.463 1.00 96.94 212 PRO A O 1
ATOM 1747 N N . ILE A 1 213 ? -18.625 8.136 16.980 1.00 96.81 213 ILE A N 1
ATOM 1748 C CA . ILE A 1 213 ? -19.882 8.503 16.328 1.00 96.81 213 ILE A CA 1
ATOM 1749 C C . ILE A 1 213 ? -20.231 9.928 16.761 1.00 96.81 213 ILE A C 1
ATOM 1751 O O . ILE A 1 213 ? -20.403 10.199 17.953 1.00 96.81 213 ILE A O 1
ATOM 1755 N N . LEU A 1 214 ? -20.334 10.826 15.788 1.00 96.00 214 LEU A N 1
ATOM 1756 C CA . LEU A 1 214 ? -20.633 12.238 15.973 1.00 96.00 214 LEU A CA 1
ATOM 1757 C C . LEU A 1 214 ? -21.984 12.577 15.336 1.00 96.00 214 LEU A C 1
ATOM 1759 O O . LEU A 1 214 ? -22.404 11.957 14.361 1.00 96.00 214 LEU A O 1
ATOM 1763 N N . GLU A 1 215 ? -22.652 13.587 15.887 1.00 96.62 215 GLU A N 1
ATOM 1764 C CA . GLU A 1 215 ? -23.912 14.102 15.354 1.00 96.62 215 GLU A CA 1
ATOM 1765 C C . GLU A 1 215 ? -23.630 15.253 14.373 1.00 96.62 215 GLU A C 1
ATOM 1767 O O . GLU A 1 215 ? -22.910 16.201 14.695 1.00 96.62 215 GLU A O 1
ATOM 1772 N N . CYS A 1 216 ? -24.206 15.205 13.171 1.00 96.19 216 CYS A N 1
ATOM 1773 C CA . CYS A 1 216 ? -24.092 16.294 12.201 1.00 96.19 216 CYS A CA 1
ATOM 1774 C C . CYS A 1 216 ? -24.794 17.568 12.698 1.00 96.19 216 CYS A C 1
ATOM 1776 O O . CYS A 1 216 ? -26.011 17.571 12.883 1.00 96.19 216 CYS A O 1
ATOM 1778 N N . CYS A 1 217 ? -24.076 18.696 12.757 1.00 95.06 217 CYS A N 1
ATOM 1779 C CA . CYS A 1 217 ? -24.620 19.965 13.264 1.00 95.06 217 CYS A CA 1
ATOM 1780 C C . CYS A 1 217 ? -25.727 20.596 12.389 1.00 95.06 217 CYS A C 1
ATOM 1782 O O . CYS A 1 217 ? -26.401 21.534 12.815 1.00 95.06 217 CYS A O 1
ATOM 1784 N N . VAL A 1 218 ? -25.933 20.091 11.166 1.00 94.31 218 VAL A N 1
ATOM 1785 C CA . VAL A 1 218 ? -26.946 20.593 10.222 1.00 94.31 218 VAL A CA 1
ATOM 1786 C C . VAL A 1 218 ? -28.205 19.728 10.216 1.00 94.31 218 VAL A C 1
ATOM 1788 O O . VAL A 1 218 ? -29.312 20.266 10.247 1.00 94.31 218 VAL A O 1
ATOM 1791 N N . CYS A 1 219 ? -28.065 18.402 10.132 1.00 96.25 219 CYS A N 1
ATOM 1792 C CA . CYS A 1 219 ? -29.209 17.493 9.989 1.00 96.25 219 CYS A CA 1
ATOM 1793 C C . CYS A 1 219 ? -29.454 16.563 11.184 1.00 96.25 219 CYS A C 1
ATOM 1795 O O . CYS A 1 219 ? -30.501 15.915 11.210 1.00 96.25 219 CYS A O 1
ATOM 1797 N N . GLY A 1 220 ? -28.540 16.503 12.156 1.00 95.62 220 GLY A N 1
ATOM 1798 C CA . GLY A 1 220 ? -28.675 15.683 13.360 1.00 95.62 220 GLY A CA 1
ATOM 1799 C C . GLY A 1 220 ? -28.476 14.180 13.146 1.00 95.62 220 GLY A C 1
ATOM 1800 O O . GLY A 1 220 ? -28.916 13.393 13.976 1.00 95.62 220 GLY A O 1
ATOM 1801 N N . CYS A 1 221 ? -27.900 13.742 12.018 1.00 95.69 221 CYS A N 1
ATOM 1802 C CA . CYS A 1 221 ? -27.596 12.324 11.818 1.00 95.69 221 CYS A CA 1
ATOM 1803 C C . CYS A 1 221 ? -26.325 11.911 12.571 1.00 95.69 221 CYS A C 1
ATOM 1805 O O . CYS A 1 221 ? -25.347 12.658 12.564 1.00 95.69 221 CYS A O 1
ATOM 1807 N N . ASP A 1 222 ? -26.339 10.708 13.143 1.00 96.25 222 ASP A N 1
ATOM 1808 C CA . ASP A 1 222 ? -25.169 10.060 13.736 1.00 96.25 222 ASP A CA 1
ATOM 1809 C C . ASP A 1 222 ? -24.327 9.402 12.631 1.00 96.25 222 ASP A C 1
ATOM 1811 O O . ASP A 1 222 ? -24.851 8.609 11.846 1.00 96.25 222 ASP A O 1
ATOM 1815 N N . GLU A 1 223 ? -23.034 9.712 12.574 1.00 95.31 223 GLU A N 1
ATOM 1816 C CA . GLU A 1 223 ? -22.086 9.137 11.613 1.00 95.31 223 GLU A CA 1
ATOM 1817 C C . GLU A 1 223 ? -20.688 9.011 12.242 1.00 95.31 223 GLU A C 1
ATOM 1819 O O . GLU A 1 223 ? -20.360 9.708 13.204 1.00 95.31 223 GLU A O 1
ATOM 1824 N N . ARG A 1 224 ? -19.853 8.097 11.739 1.00 95.38 224 ARG A N 1
ATOM 1825 C CA . ARG A 1 224 ? -18.461 7.969 12.192 1.00 95.38 224 ARG A CA 1
ATOM 1826 C C . ARG A 1 224 ? -17.659 9.215 11.806 1.00 95.38 224 ARG A C 1
ATOM 1828 O O . ARG A 1 224 ? -17.776 9.692 10.677 1.00 95.38 224 ARG A O 1
ATOM 1835 N N . ARG A 1 225 ? -16.791 9.705 12.700 1.00 95.00 225 ARG A N 1
ATOM 1836 C CA . ARG A 1 225 ? -15.907 10.864 12.464 1.00 95.00 225 ARG A CA 1
ATOM 1837 C C . ARG A 1 225 ? -15.146 10.759 11.145 1.00 95.00 225 ARG A C 1
ATOM 1839 O O . ARG A 1 225 ? -14.982 11.770 10.470 1.00 95.00 225 ARG A O 1
ATOM 1846 N N . TYR A 1 226 ? -14.694 9.563 10.775 1.00 92.50 226 TYR A N 1
ATOM 1847 C CA . TYR A 1 226 ? -13.997 9.332 9.509 1.00 92.50 226 TYR A CA 1
ATOM 1848 C C . TYR A 1 226 ? -14.793 9.814 8.273 1.00 92.50 226 TYR A C 1
ATOM 1850 O O . TYR A 1 226 ? -14.191 10.299 7.317 1.00 92.50 226 TYR A O 1
ATOM 1858 N N . ASN A 1 227 ? -16.127 9.717 8.295 1.00 93.31 227 ASN A N 1
ATOM 1859 C CA . ASN A 1 227 ? -17.025 10.109 7.198 1.00 93.31 227 ASN A CA 1
ATOM 1860 C C . ASN A 1 227 ? -17.549 11.554 7.330 1.00 93.31 227 ASN A C 1
ATOM 1862 O O . ASN A 1 227 ? -18.503 11.939 6.648 1.00 93.31 227 ASN A O 1
ATOM 1866 N N . MET A 1 228 ? -16.987 12.349 8.242 1.00 93.88 228 MET A N 1
ATOM 1867 C CA . MET A 1 228 ? -17.453 13.704 8.520 1.00 93.88 228 MET A CA 1
ATOM 1868 C C . MET A 1 228 ? -16.362 14.741 8.282 1.00 93.88 228 MET A C 1
ATOM 1870 O O . MET A 1 228 ? -15.177 14.508 8.522 1.00 93.88 228 MET A O 1
ATOM 1874 N N . SER A 1 229 ? -16.798 15.928 7.876 1.00 93.25 229 SER A N 1
ATOM 1875 C CA . SER A 1 229 ? -15.932 17.079 7.652 1.00 93.25 229 SER A CA 1
ATOM 1876 C C . SER A 1 229 ? -16.054 18.064 8.804 1.00 93.25 229 SER A C 1
ATOM 1878 O O . SER A 1 229 ? -17.154 18.353 9.283 1.00 93.25 229 SER A O 1
ATOM 1880 N N . LEU A 1 230 ? -14.913 18.585 9.253 1.00 92.56 230 LEU A N 1
ATOM 1881 C CA . LEU A 1 230 ? -14.865 19.652 10.247 1.00 92.56 230 LEU A CA 1
ATOM 1882 C C . LEU A 1 230 ? -15.383 20.943 9.605 1.00 92.56 230 LEU A C 1
ATOM 1884 O O . LEU A 1 230 ? -14.823 21.433 8.625 1.00 92.56 230 LEU A O 1
ATOM 1888 N N . TRP A 1 231 ? -16.478 21.468 10.142 1.00 90.12 231 TRP A N 1
ATOM 1889 C CA . TRP A 1 231 ? -17.154 22.656 9.627 1.00 90.12 231 TRP A CA 1
ATOM 1890 C C . TRP A 1 231 ? -16.724 23.930 10.350 1.00 90.12 231 TRP A C 1
ATOM 1892 O O . TRP A 1 231 ? -16.612 24.991 9.735 1.00 90.12 231 TRP A O 1
ATOM 1902 N N . ASN A 1 232 ? -16.496 23.830 11.660 1.00 85.50 232 ASN A N 1
ATOM 1903 C CA . ASN A 1 232 ? -16.093 24.958 12.486 1.00 85.50 232 ASN A CA 1
ATOM 1904 C C . ASN A 1 232 ? -15.044 24.541 13.520 1.00 85.50 232 ASN A C 1
ATOM 1906 O O . ASN A 1 232 ? -15.368 23.900 14.518 1.00 85.50 232 ASN A O 1
ATOM 1910 N N . ASP A 1 233 ? -13.807 24.985 13.306 1.00 81.69 233 ASP A N 1
ATOM 1911 C CA . ASP A 1 233 ? -12.669 24.712 14.187 1.00 81.69 233 ASP A CA 1
ATOM 1912 C C . ASP A 1 233 ? -12.840 25.305 15.599 1.00 81.69 233 ASP A C 1
ATOM 1914 O O . ASP A 1 233 ? -12.273 24.781 16.553 1.00 81.69 233 ASP A O 1
ATOM 1918 N N . GLU A 1 234 ? -13.611 26.390 15.771 1.00 84.31 234 GLU A N 1
ATOM 1919 C CA . GLU A 1 234 ? -13.785 27.039 17.085 1.00 84.31 234 GLU A CA 1
ATOM 1920 C C . GLU A 1 234 ? -14.716 26.261 18.024 1.00 84.31 234 GLU A C 1
ATOM 1922 O O . GLU A 1 234 ? -14.648 26.419 19.248 1.00 84.31 234 GLU A O 1
ATOM 1927 N N . HIS A 1 235 ? -15.616 25.458 17.462 1.00 80.62 235 HIS A N 1
ATOM 1928 C CA . HIS A 1 235 ? -16.618 24.693 18.208 1.00 80.62 235 HIS A CA 1
ATOM 1929 C C . HIS A 1 235 ? -16.493 23.183 18.000 1.00 80.62 235 HIS A C 1
ATOM 1931 O O . HIS A 1 235 ? -17.240 22.435 18.620 1.00 80.62 235 HIS A O 1
ATOM 1937 N N . GLU A 1 236 ? -15.535 22.751 17.173 1.00 85.94 236 GLU A N 1
ATOM 1938 C CA . GLU A 1 236 ? -15.386 21.366 16.723 1.00 85.94 236 GLU A CA 1
ATOM 1939 C C . GLU A 1 236 ? -16.708 20.804 16.171 1.00 85.94 236 GLU A C 1
ATOM 1941 O O . GLU A 1 236 ? -17.094 19.673 16.458 1.00 85.94 236 GLU A O 1
ATOM 1946 N N . ASP A 1 237 ? -17.424 21.613 15.381 1.00 92.12 237 ASP A N 1
ATOM 1947 C CA . ASP A 1 237 ? -18.673 21.188 14.745 1.00 92.12 237 ASP A CA 1
ATOM 1948 C C . ASP A 1 237 ? -18.370 20.365 13.492 1.00 92.12 237 ASP A C 1
ATOM 1950 O O . ASP A 1 237 ? -17.604 20.799 12.626 1.00 92.12 237 ASP A O 1
ATOM 1954 N N . TYR A 1 238 ? -19.037 19.221 13.346 1.00 95.38 238 TYR A N 1
ATOM 1955 C CA . TYR A 1 238 ? -18.877 18.331 12.198 1.00 95.38 238 TYR A CA 1
ATOM 1956 C C . TYR A 1 238 ? -20.144 18.287 11.341 1.00 95.38 238 TYR A C 1
ATOM 1958 O O . TYR A 1 238 ? -21.274 18.306 11.844 1.00 95.38 238 TYR A O 1
ATOM 1966 N N . ILE A 1 239 ? -19.960 18.178 10.027 1.00 95.88 239 ILE A N 1
ATOM 1967 C CA . ILE A 1 239 ? -21.042 17.950 9.066 1.00 95.88 239 ILE A CA 1
ATOM 1968 C C . ILE A 1 239 ? -20.859 16.615 8.353 1.00 95.88 239 ILE A C 1
ATOM 1970 O O . ILE A 1 239 ? -19.738 16.191 8.085 1.00 95.88 239 ILE A O 1
ATOM 1974 N N . CYS A 1 240 ? -21.969 15.942 8.054 1.00 96.00 240 CYS A N 1
ATOM 1975 C CA . CYS A 1 240 ? -21.939 14.738 7.232 1.00 96.00 240 CYS A CA 1
ATOM 1976 C C . CYS A 1 240 ? -21.743 15.093 5.751 1.00 96.00 240 CYS A C 1
ATOM 1978 O O . CYS A 1 240 ? -22.148 16.176 5.311 1.00 96.00 240 CYS A O 1
ATOM 1980 N N . GLU A 1 241 ? -21.205 14.146 4.980 1.00 93.62 241 GLU A N 1
ATOM 1981 C CA . GLU A 1 241 ? -20.968 14.271 3.532 1.00 93.62 241 GLU A CA 1
ATOM 1982 C C . GLU A 1 241 ? -22.213 14.779 2.780 1.00 93.62 241 GLU A C 1
ATOM 1984 O O . GLU A 1 241 ? -22.149 15.722 1.997 1.00 93.62 241 GLU A O 1
ATOM 1989 N N . GLY A 1 242 ? -23.401 14.254 3.104 1.00 93.62 242 GLY A N 1
ATOM 1990 C CA . GLY A 1 242 ? -24.645 14.678 2.456 1.00 93.62 242 GLY A CA 1
ATOM 1991 C C . GLY A 1 242 ? -25.042 16.138 2.724 1.00 93.62 242 GLY A C 1
ATOM 1992 O O . GLY A 1 242 ? -25.727 16.753 1.900 1.00 93.62 242 GLY A O 1
ATOM 1993 N N . CYS A 1 243 ? -24.648 16.710 3.863 1.00 94.75 243 CYS A N 1
ATOM 1994 C CA . CYS A 1 243 ? -24.828 18.133 4.151 1.00 94.75 243 CYS A CA 1
ATOM 1995 C C . CYS A 1 243 ? -23.738 18.976 3.484 1.00 94.75 243 CYS A C 1
ATOM 1997 O O . CYS A 1 243 ? -24.060 20.026 2.925 1.00 94.75 243 CYS A O 1
ATOM 1999 N N . GLU A 1 244 ? -22.492 18.506 3.491 1.00 93.06 244 GLU A N 1
ATOM 2000 C CA . GLU A 1 244 ? -21.365 19.159 2.819 1.00 93.06 244 GLU A CA 1
ATOM 2001 C C . GLU A 1 244 ? -21.607 19.309 1.313 1.00 93.06 244 GLU A C 1
ATOM 2003 O O . GLU A 1 244 ? -21.479 20.412 0.775 1.00 93.06 244 GLU A O 1
ATOM 2008 N N . ASP A 1 245 ? -22.062 18.245 0.654 1.00 92.00 245 ASP A N 1
ATOM 2009 C CA . ASP A 1 245 ? -22.387 18.243 -0.772 1.00 92.00 245 ASP A CA 1
ATOM 2010 C C . ASP A 1 245 ? -23.494 19.237 -1.111 1.00 92.00 245 ASP A C 1
ATOM 2012 O O . ASP A 1 245 ? -23.437 19.940 -2.123 1.00 92.00 245 ASP A O 1
ATOM 2016 N N . ARG A 1 246 ? -24.529 19.315 -0.270 1.00 91.19 246 ARG A N 1
ATOM 2017 C CA . ARG A 1 246 ? -25.634 20.257 -0.484 1.00 91.19 246 ARG A CA 1
ATOM 2018 C C . ARG A 1 246 ? -25.168 21.696 -0.356 1.00 91.19 246 ARG A C 1
ATOM 2020 O O . ARG A 1 246 ? -25.595 22.521 -1.154 1.00 91.19 246 ARG A O 1
ATOM 2027 N N . ILE A 1 247 ? -24.323 21.989 0.629 1.00 90.31 247 ILE A N 1
ATOM 2028 C CA . ILE A 1 247 ? -23.822 23.343 0.880 1.00 90.31 247 ILE A CA 1
ATOM 2029 C C . ILE A 1 247 ? -22.820 23.760 -0.203 1.00 90.31 247 ILE A C 1
ATOM 2031 O O . ILE A 1 247 ? -22.891 24.883 -0.690 1.00 90.31 247 ILE A O 1
ATOM 2035 N N . SER A 1 248 ? -21.929 22.858 -0.620 1.00 83.75 248 SER A N 1
ATOM 2036 C CA . SER A 1 248 ? -20.881 23.144 -1.611 1.00 83.75 248 SER A CA 1
ATOM 2037 C C . SER A 1 248 ? -21.416 23.348 -3.032 1.00 83.75 248 SER A C 1
ATOM 2039 O O . SER A 1 248 ? -20.745 23.962 -3.859 1.00 83.75 248 SER A O 1
ATOM 2041 N N . ASN A 1 249 ? -22.619 22.842 -3.322 1.00 81.19 249 ASN A N 1
ATOM 2042 C CA . ASN A 1 249 ? -23.286 22.974 -4.621 1.00 81.19 249 ASN A CA 1
ATOM 2043 C C . ASN A 1 249 ? -24.368 24.078 -4.660 1.00 81.19 249 ASN A C 1
ATOM 2045 O O . ASN A 1 249 ? -25.137 24.136 -5.625 1.00 81.19 249 ASN A O 1
ATOM 2049 N N . MET A 1 250 ? -24.452 24.931 -3.630 1.00 67.12 250 MET A N 1
ATOM 2050 C CA . MET A 1 250 ? -25.302 26.134 -3.598 1.00 67.12 250 MET A CA 1
ATOM 2051 C C . MET A 1 250 ? -24.555 27.379 -4.080 1.00 67.12 250 MET A C 1
ATOM 2053 O O . MET A 1 250 ? -25.211 28.201 -4.762 1.00 67.12 250 MET A O 1
#